Protein AF-A0A9X3EX78-F1 (afdb_monomer_lite)

Foldseek 3Di:
DPPPDADPAQQWDQDPVVRDTDGNDDPQVQLFDVVHDQKDWFKAKQAWFKKWWQQEAAFQAKIKMKGFRWAAPQKDAPDKDKDKAWDDDAQEMEIEIIIIRGTIMGGPDHSCRRHDDDPVRTDTDIDIDIYDSDADPPGGTHAHKYKYFHAHAHRVLSVVVVPDPDNVSNVVRSRNHDGDPLRMRIHGHHNPTPHHDPHCPPNVSTPMGTHDD

pLDDT: mean 87.31, std 11.41, range [49.66, 98.06]

Radius of gyration: 18.18 Å; chains: 1; bounding box: 44×32×50 Å

Secondary structure (DSSP, 8-state):
--TTPPPSSTTEEEETTTTEEEE----SSSSS-SSPPSEEEEEEE--SEEEEE--EE-TT--EEEEEEEEE-TTEEES--EEEEEEEEETTEEEEEEEEEEEEEEEES--GGGGS---GGGPEEEEEEEEE---EETTTEEPPEEEEEE-----HHHHHHHHH---HHHHHHHHTTSPPPGGGEEEEEE-TTSPPPPS-S-SGGGSEEEEE--

Sequence (213 aa):
MQRGRPCPRRGEACDDTTNTCELQMLDVDGTGPNPAPAGFTDTLPFFRGTVCAATNVQPGDKIPVKIEMCVDPCVTSKGHKFKSQYKCNGTVCEAALVVYLPDAVGADCPAAAFGEFPKANCEYVTIEASAGPLSTQNTGAITGTGTLELPFLTNEDAKEINATNNYDAVWQIIYKYPQDAGRVFQLSMNANNPPAPPDCKDAAKCTCKEIGF

Structure (mmCIF, N/CA/C/O backbone):
data_AF-A0A9X3EX78-F1
#
_entry.id   AF-A0A9X3EX78-F1
#
loop_
_atom_site.group_PDB
_atom_site.id
_atom_site.type_symbol
_atom_site.label_atom_id
_atom_site.label_alt_id
_atom_site.label_comp_id
_atom_site.label_asym_id
_atom_site.label_entity_id
_atom_site.label_seq_id
_atom_site.pdbx_PDB_ins_code
_atom_site.Cartn_x
_atom_site.Cartn_y
_atom_site.Cartn_z
_atom_site.occupancy
_atom_site.B_iso_or_equiv
_atom_site.auth_seq_id
_atom_site.auth_comp_id
_atom_site.auth_asym_id
_atom_site.auth_atom_id
_atom_site.pdbx_PDB_model_num
ATOM 1 N N . MET A 1 1 ? -21.111 -18.811 -19.623 1.00 54.59 1 MET A N 1
ATOM 2 C CA . MET A 1 1 ? -21.971 -17.684 -19.183 1.00 54.59 1 MET A CA 1
ATOM 3 C C . MET A 1 1 ? -22.475 -16.925 -20.416 1.00 54.59 1 MET A C 1
ATOM 5 O O . MET A 1 1 ? -21.971 -17.190 -21.498 1.00 54.59 1 MET A O 1
ATOM 9 N N . GLN A 1 2 ? -23.498 -16.062 -20.323 1.00 49.66 2 GLN A N 1
ATOM 10 C CA . GLN A 1 2 ? -23.883 -15.203 -21.462 1.00 49.66 2 GLN A CA 1
ATOM 11 C C . GLN A 1 2 ? -22.832 -14.098 -21.641 1.00 49.66 2 GLN A C 1
ATOM 13 O O . GLN A 1 2 ? -22.456 -13.474 -20.647 1.00 49.66 2 GLN A O 1
ATOM 18 N N . ARG A 1 3 ? -22.390 -13.849 -22.884 1.00 49.84 3 ARG A N 1
ATOM 19 C CA . ARG A 1 3 ? -21.516 -12.715 -23.236 1.00 49.84 3 ARG A CA 1
ATOM 20 C C . ARG A 1 3 ? -22.034 -11.426 -22.592 1.00 49.84 3 ARG A C 1
ATOM 22 O O . ARG A 1 3 ? -23.213 -11.105 -22.728 1.00 49.84 3 ARG A O 1
ATOM 29 N N . GLY A 1 4 ? -21.154 -10.701 -21.906 1.00 58.00 4 GLY A N 1
ATOM 30 C CA . GLY A 1 4 ? -21.452 -9.385 -21.332 1.00 58.00 4 GLY A CA 1
ATOM 31 C C . GLY A 1 4 ? -21.999 -9.374 -19.901 1.00 58.00 4 GLY A C 1
ATOM 32 O O . GLY A 1 4 ? -22.287 -8.292 -19.393 1.00 58.00 4 GLY A O 1
ATOM 33 N N . ARG A 1 5 ? -22.130 -10.521 -19.215 1.00 68.69 5 ARG A N 1
ATOM 34 C CA . ARG A 1 5 ? -22.332 -10.505 -17.754 1.00 68.69 5 ARG A CA 1
ATOM 35 C C . ARG A 1 5 ? -20.985 -10.326 -17.040 1.00 68.69 5 ARG A C 1
ATOM 37 O O . ARG A 1 5 ? -20.079 -11.106 -17.322 1.00 68.69 5 ARG A O 1
ATOM 44 N N . PRO A 1 6 ? -20.851 -9.349 -16.123 1.00 75.06 6 PRO A N 1
ATOM 45 C CA . PRO A 1 6 ? -19.629 -9.179 -15.346 1.00 75.06 6 PRO A CA 1
ATOM 46 C C . PRO A 1 6 ? -19.388 -10.396 -14.450 1.00 75.06 6 PRO A C 1
ATOM 48 O O . PRO A 1 6 ? -20.340 -11.009 -13.951 1.00 75.06 6 PRO A O 1
ATOM 51 N N . CYS A 1 7 ? -18.116 -10.742 -14.256 1.00 83.38 7 CYS A N 1
ATOM 52 C CA . CYS A 1 7 ? -17.741 -11.841 -13.381 1.00 83.38 7 CYS A CA 1
ATOM 53 C C . CYS A 1 7 ? -18.088 -11.528 -11.919 1.00 83.38 7 CYS A C 1
ATOM 55 O O . CYS A 1 7 ? -17.977 -10.379 -11.488 1.00 83.38 7 CYS A O 1
ATOM 57 N N . PRO A 1 8 ? -18.578 -12.523 -11.159 1.00 82.25 8 PRO A N 1
ATOM 58 C CA . PRO A 1 8 ? -19.178 -12.273 -9.856 1.00 82.25 8 PRO A CA 1
ATOM 59 C C . PRO A 1 8 ? -18.153 -12.077 -8.737 1.00 82.25 8 PRO A C 1
ATOM 61 O O . PRO A 1 8 ? -18.524 -11.557 -7.684 1.00 82.25 8 PRO A O 1
ATOM 64 N N . ARG A 1 9 ? -16.900 -12.520 -8.911 1.00 84.12 9 ARG A N 1
ATOM 65 C CA . ARG A 1 9 ? -15.867 -12.404 -7.876 1.00 84.12 9 ARG A CA 1
ATOM 66 C C . ARG A 1 9 ? -14.832 -11.350 -8.240 1.00 84.12 9 ARG A C 1
ATOM 68 O O . ARG A 1 9 ? -14.503 -11.146 -9.405 1.00 84.12 9 ARG A O 1
ATOM 75 N N . ARG A 1 10 ? -14.293 -10.709 -7.201 1.00 86.12 10 ARG A N 1
ATOM 76 C CA . ARG A 1 10 ? -13.101 -9.862 -7.306 1.00 86.12 10 ARG A CA 1
ATOM 77 C C . ARG A 1 10 ? -11.979 -10.646 -7.987 1.00 86.12 10 ARG A C 1
ATOM 79 O O . ARG A 1 10 ? -11.757 -11.806 -7.645 1.00 86.12 10 ARG A O 1
ATOM 86 N N . GLY A 1 11 ? -11.254 -9.986 -8.884 1.00 84.81 11 GLY A N 1
ATOM 87 C CA . GLY A 1 11 ? -10.121 -10.594 -9.561 1.00 84.81 11 GLY A CA 1
ATOM 88 C C . GLY A 1 11 ? -10.483 -11.532 -10.704 1.00 84.81 11 GLY A C 1
ATOM 89 O O . GLY A 1 11 ? -9.579 -12.151 -11.240 1.00 84.81 11 GLY A O 1
ATOM 90 N N . GLU A 1 12 ? -11.759 -11.684 -11.070 1.00 87.69 12 GLU A N 1
ATOM 91 C CA . GLU A 1 12 ? -12.162 -12.489 -12.225 1.00 87.69 12 GLU A CA 1
ATOM 92 C C . GLU A 1 12 ? -12.448 -11.607 -13.448 1.00 87.69 12 GLU A C 1
ATOM 94 O O . GLU A 1 12 ? -13.118 -10.577 -13.342 1.00 87.69 12 GLU A O 1
ATOM 99 N N . ALA A 1 13 ? -12.027 -12.063 -14.627 1.00 84.75 13 ALA A N 1
ATOM 100 C CA . ALA A 1 13 ? -12.508 -11.552 -15.908 1.00 84.75 13 ALA A CA 1
ATOM 101 C C . ALA A 1 13 ? -13.033 -12.698 -16.778 1.00 84.75 13 ALA A C 1
ATOM 103 O O . ALA A 1 13 ? -12.742 -13.870 -16.536 1.00 84.75 13 ALA A O 1
ATOM 104 N N . CYS A 1 14 ? -13.867 -12.360 -17.762 1.00 83.88 14 CYS A N 1
ATOM 105 C CA . CYS A 1 14 ? -14.421 -13.344 -18.682 1.00 83.88 14 CYS A CA 1
ATOM 106 C C . CYS A 1 14 ? -13.352 -13.727 -19.709 1.00 83.88 14 CYS A C 1
ATOM 108 O O . CYS A 1 14 ? -12.883 -12.863 -20.444 1.00 83.88 14 CYS A O 1
ATOM 110 N N . ASP A 1 15 ? -13.012 -15.009 -19.790 1.00 82.94 15 ASP A N 1
ATOM 111 C CA . ASP A 1 15 ? -12.301 -15.554 -20.941 1.00 82.94 15 ASP A CA 1
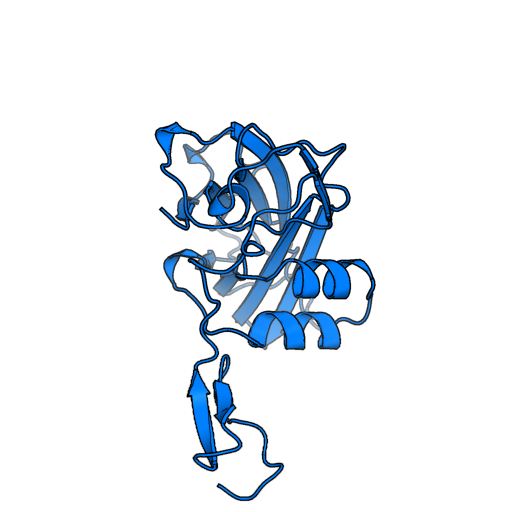ATOM 112 C C . ASP A 1 15 ? -13.298 -15.646 -22.110 1.00 82.94 15 ASP A C 1
ATOM 114 O O . ASP A 1 15 ? -14.322 -16.334 -22.040 1.00 82.94 15 ASP A O 1
ATOM 118 N N . ASP A 1 16 ? -13.031 -14.905 -23.185 1.00 80.44 16 ASP A N 1
ATOM 119 C CA . ASP A 1 16 ? -13.910 -14.817 -24.358 1.00 80.44 16 ASP A CA 1
ATOM 120 C C . ASP A 1 16 ? -13.938 -16.101 -25.210 1.00 80.44 16 ASP A C 1
ATOM 122 O O . ASP A 1 16 ? -14.873 -16.320 -25.993 1.00 80.44 16 ASP A O 1
ATOM 126 N N . THR A 1 17 ? -12.936 -16.964 -25.052 1.00 82.75 17 THR A N 1
ATOM 127 C CA . THR A 1 17 ? -12.801 -18.256 -25.730 1.00 82.75 17 THR A CA 1
ATOM 128 C C . THR A 1 17 ? -13.641 -19.314 -25.023 1.00 82.75 17 THR A C 1
ATOM 130 O O . THR A 1 17 ? -14.454 -19.996 -25.653 1.00 82.75 17 THR A O 1
ATOM 133 N N . THR A 1 18 ? -13.490 -19.436 -23.705 1.00 83.38 18 THR A N 1
ATOM 134 C CA . THR A 1 18 ? -14.164 -20.452 -22.880 1.00 83.38 18 THR A CA 1
ATOM 135 C C . THR A 1 18 ? -15.520 -19.970 -22.347 1.00 83.38 18 THR A C 1
ATOM 137 O O . THR A 1 18 ? -16.367 -20.781 -21.965 1.00 83.38 18 THR A O 1
ATOM 140 N N . ASN A 1 19 ? -15.795 -18.661 -22.408 1.00 82.62 19 ASN A N 1
ATOM 141 C CA . ASN A 1 19 ? -16.974 -17.992 -21.842 1.00 82.62 19 ASN A CA 1
ATOM 142 C C . ASN A 1 19 ? -17.160 -18.294 -20.340 1.00 82.62 19 ASN A C 1
ATOM 144 O O . ASN A 1 19 ? -18.302 -18.414 -19.851 1.00 82.62 19 ASN A O 1
ATOM 148 N N . THR A 1 20 ? -16.042 -18.437 -19.622 1.00 85.62 20 THR A N 1
ATOM 149 C CA . THR A 1 20 ? -15.966 -18.657 -18.173 1.00 85.62 20 THR A CA 1
ATOM 150 C C . THR A 1 20 ? -15.239 -17.515 -17.475 1.00 85.62 20 THR A C 1
ATOM 152 O O . THR A 1 20 ? -14.447 -16.804 -18.080 1.00 85.62 20 THR A O 1
ATOM 155 N N . CYS A 1 21 ? -15.551 -17.312 -16.195 1.00 86.38 21 CYS A N 1
ATOM 156 C CA . CYS A 1 21 ? -14.838 -16.352 -15.362 1.00 86.38 21 CYS A CA 1
ATOM 157 C C . CYS A 1 21 ? -13.567 -16.995 -14.825 1.00 86.38 21 CYS A C 1
ATOM 159 O O . CYS A 1 21 ? -13.638 -18.049 -14.191 1.00 86.38 21 CYS A O 1
ATOM 161 N N . GLU A 1 22 ? -12.433 -16.358 -15.084 1.00 87.44 22 GLU A N 1
ATOM 162 C CA . GLU A 1 22 ? -11.109 -16.837 -14.706 1.00 87.44 22 GLU A CA 1
ATOM 163 C C . GLU A 1 22 ? -10.374 -15.760 -13.916 1.00 87.44 22 GLU A C 1
ATOM 165 O O . GLU A 1 22 ? -10.534 -14.563 -14.177 1.00 87.44 22 GLU A O 1
ATOM 170 N N . LEU A 1 23 ? -9.582 -16.187 -12.927 1.00 85.44 23 LEU A N 1
ATOM 171 C CA . LEU A 1 23 ? -8.797 -15.266 -12.115 1.00 85.44 23 LEU A CA 1
ATOM 172 C C . LEU A 1 23 ? -7.756 -14.575 -12.996 1.00 85.44 23 LEU A C 1
ATOM 174 O O . LEU A 1 23 ? -6.890 -15.220 -13.581 1.00 85.44 23 LEU A O 1
ATOM 178 N N . GLN A 1 24 ? -7.833 -13.253 -13.047 1.00 82.12 24 GLN A N 1
ATOM 179 C CA . GLN A 1 24 ? -6.813 -12.386 -13.606 1.00 82.12 24 GLN A CA 1
ATOM 180 C C . GLN A 1 24 ? -5.662 -12.327 -12.611 1.00 82.12 24 GLN A C 1
ATOM 182 O O . GLN A 1 24 ? -5.629 -11.495 -11.705 1.00 82.12 24 GLN A O 1
ATOM 187 N N . MET A 1 25 ? -4.740 -13.271 -12.740 1.00 77.56 25 MET A N 1
ATOM 188 C CA . MET A 1 25 ? -3.473 -13.205 -12.030 1.00 77.56 25 MET A CA 1
ATOM 189 C C . MET A 1 25 ? -2.594 -12.174 -12.734 1.00 77.56 25 MET A C 1
ATOM 191 O O . MET A 1 25 ? -2.532 -12.144 -13.962 1.00 77.56 25 MET A O 1
ATOM 195 N N . LEU A 1 26 ? -1.927 -11.320 -11.964 1.00 72.38 26 LEU A N 1
ATOM 196 C CA . LEU A 1 26 ? -0.889 -10.464 -12.522 1.00 72.38 26 LEU A CA 1
ATOM 197 C C . LEU A 1 26 ? 0.298 -11.364 -12.881 1.00 72.38 26 LEU A C 1
ATOM 199 O O . LEU A 1 26 ? 0.718 -12.176 -12.055 1.00 72.38 26 LEU A O 1
ATOM 203 N N . ASP A 1 27 ? 0.818 -11.234 -14.096 1.00 68.19 27 ASP A N 1
ATOM 204 C CA . ASP A 1 27 ? 2.037 -11.934 -14.492 1.00 68.19 27 ASP A CA 1
ATOM 205 C C . ASP A 1 27 ? 3.237 -11.277 -13.802 1.00 68.19 27 ASP A C 1
ATOM 207 O O . ASP A 1 27 ? 3.769 -10.282 -14.283 1.00 68.19 27 ASP A O 1
ATOM 211 N N . VAL A 1 28 ? 3.611 -11.804 -12.635 1.00 61.59 28 VAL A N 1
ATOM 212 C CA . VAL A 1 28 ? 4.706 -11.298 -11.788 1.00 61.59 28 VAL A CA 1
ATOM 213 C C . VAL A 1 28 ? 6.091 -11.509 -12.393 1.00 61.59 28 VAL A C 1
ATOM 215 O O . VAL A 1 28 ? 7.019 -10.762 -12.079 1.00 61.59 28 VAL A O 1
ATOM 218 N N . ASP A 1 29 ? 6.200 -12.491 -13.287 1.00 54.28 29 ASP A N 1
ATOM 219 C CA . ASP A 1 29 ? 7.426 -12.860 -13.989 1.00 54.28 29 ASP A CA 1
ATOM 220 C C . ASP A 1 29 ? 7.558 -12.116 -15.333 1.00 54.28 29 ASP A C 1
ATOM 222 O O . ASP A 1 29 ? 8.658 -11.990 -15.876 1.00 54.28 29 ASP A O 1
ATOM 226 N N . GLY A 1 30 ? 6.444 -11.598 -15.865 1.00 49.81 30 GLY A N 1
ATOM 227 C CA . GLY A 1 30 ? 6.341 -10.896 -17.147 1.00 49.81 30 GLY A CA 1
ATOM 228 C C . GLY A 1 30 ? 5.998 -9.405 -17.062 1.00 49.81 30 GLY A C 1
ATOM 229 O O . GLY A 1 30 ? 5.701 -8.796 -18.089 1.00 49.81 30 GLY A O 1
ATOM 230 N N . THR A 1 31 ? 6.054 -8.776 -15.883 1.00 50.16 31 THR A N 1
ATOM 231 C CA . THR A 1 31 ? 5.771 -7.331 -15.715 1.00 50.16 31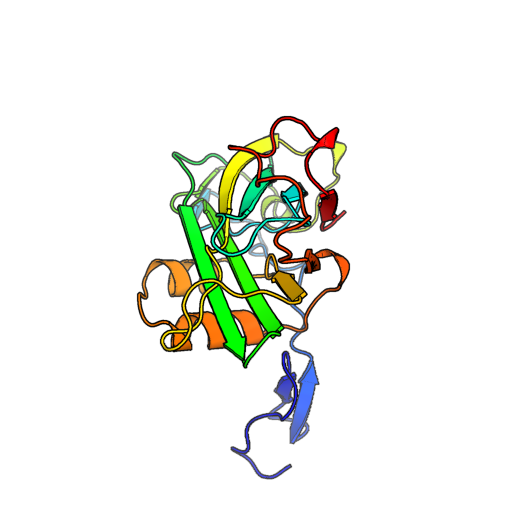 THR A CA 1
ATOM 232 C C . THR A 1 31 ? 6.765 -6.405 -16.432 1.00 50.16 31 THR A C 1
ATOM 234 O O . THR A 1 31 ? 6.519 -5.203 -16.541 1.00 50.16 31 THR A O 1
ATOM 237 N N . GLY A 1 32 ? 7.893 -6.934 -16.916 1.00 51.25 32 GLY A N 1
ATOM 238 C CA . GLY A 1 32 ? 8.881 -6.206 -17.708 1.00 51.25 32 GLY A CA 1
ATOM 239 C C . GLY A 1 32 ? 8.741 -6.477 -19.212 1.00 51.25 32 GLY A C 1
ATOM 240 O O . GLY A 1 32 ? 8.497 -7.617 -19.609 1.00 51.25 32 GLY A O 1
ATOM 241 N N . PRO A 1 33 ? 8.960 -5.480 -20.091 1.00 51.69 33 PRO A N 1
ATOM 242 C CA . PRO A 1 33 ? 9.065 -5.735 -21.525 1.00 51.69 33 PRO A CA 1
ATOM 243 C C . PRO A 1 33 ? 10.179 -6.756 -21.810 1.00 51.69 33 PRO A C 1
ATOM 245 O O . PRO A 1 33 ? 11.260 -6.673 -21.224 1.00 51.69 33 PRO A O 1
ATOM 248 N N . ASN A 1 34 ? 9.938 -7.699 -22.726 1.00 53.62 34 ASN A N 1
ATOM 249 C CA . ASN A 1 34 ? 10.957 -8.617 -23.239 1.00 53.62 34 ASN A CA 1
ATOM 250 C C . ASN A 1 34 ? 11.178 -8.368 -24.747 1.00 53.62 34 ASN A C 1
ATOM 252 O O . ASN A 1 34 ? 10.262 -8.624 -25.535 1.00 53.62 34 ASN A O 1
ATOM 256 N N . PRO A 1 35 ? 12.364 -7.891 -25.177 1.00 59.25 35 PRO A N 1
ATOM 257 C CA . PRO A 1 35 ? 13.539 -7.579 -24.357 1.00 59.25 35 PRO A CA 1
ATOM 258 C C . PRO A 1 35 ? 13.338 -6.335 -23.482 1.00 59.25 35 PRO A C 1
ATOM 260 O O . PRO A 1 35 ? 12.509 -5.478 -23.795 1.00 59.25 35 PRO A O 1
ATOM 263 N N . ALA A 1 36 ? 14.133 -6.232 -22.410 1.00 61.34 36 ALA A N 1
ATOM 264 C CA . ALA A 1 36 ? 14.139 -5.060 -21.540 1.00 61.34 36 ALA A CA 1
ATOM 265 C C . ALA A 1 36 ? 14.390 -3.788 -22.368 1.00 61.34 36 ALA A C 1
ATOM 267 O O . ALA A 1 36 ? 15.259 -3.797 -23.250 1.00 61.34 36 ALA A O 1
ATOM 268 N N . PRO A 1 37 ? 13.650 -2.695 -22.127 1.00 64.19 37 PRO A N 1
ATOM 269 C CA . PRO A 1 37 ? 13.854 -1.469 -22.876 1.00 64.19 37 PRO A CA 1
ATOM 270 C C . PRO A 1 37 ? 15.210 -0.856 -22.498 1.00 64.19 37 PRO A C 1
ATOM 272 O O . PRO A 1 37 ? 15.597 -0.869 -21.332 1.00 64.19 37 PRO A O 1
ATOM 275 N N . ALA A 1 38 ? 15.913 -0.264 -23.472 1.00 68.12 38 ALA A N 1
ATOM 276 C CA . ALA A 1 38 ? 17.195 0.423 -23.238 1.00 68.12 38 ALA A CA 1
ATOM 277 C C . ALA A 1 38 ? 17.089 1.539 -22.175 1.00 68.12 38 ALA A C 1
ATOM 279 O O . ALA A 1 38 ? 18.055 1.879 -21.499 1.00 68.12 38 ALA A O 1
ATOM 280 N N . GLY A 1 39 ? 15.888 2.087 -21.998 1.00 74.31 39 GLY A N 1
ATOM 281 C CA . GLY A 1 39 ? 15.523 2.886 -20.843 1.00 74.31 39 GLY A CA 1
ATOM 282 C C . GLY A 1 39 ? 14.016 3.089 -20.774 1.00 74.31 39 GLY A C 1
ATOM 283 O O . GLY A 1 39 ? 13.294 2.795 -21.730 1.00 74.31 39 GLY A O 1
ATOM 284 N N . PHE A 1 40 ? 13.536 3.597 -19.645 1.00 78.88 40 PHE A N 1
ATOM 285 C CA . PHE A 1 40 ? 12.120 3.870 -19.428 1.00 78.88 40 PHE A CA 1
ATOM 286 C C . PHE A 1 40 ? 11.903 5.118 -18.575 1.00 78.88 40 PHE A C 1
ATOM 288 O O . PHE A 1 40 ? 12.763 5.494 -17.781 1.00 78.88 40 PHE A O 1
ATOM 295 N N . THR A 1 41 ? 10.714 5.703 -18.717 1.00 84.00 41 THR A N 1
ATOM 296 C CA . THR A 1 41 ? 10.137 6.670 -17.778 1.00 84.00 41 THR A CA 1
ATOM 297 C C . THR A 1 41 ? 8.695 6.253 -17.534 1.00 84.00 41 THR A C 1
ATOM 299 O O . THR A 1 41 ? 7.900 6.233 -18.475 1.00 84.00 41 THR A O 1
ATOM 302 N N . ASP A 1 42 ? 8.360 5.893 -16.300 1.00 85.12 42 ASP A N 1
ATOM 303 C CA . ASP A 1 42 ? 7.081 5.262 -15.980 1.00 85.12 42 ASP A CA 1
ATOM 304 C C . ASP A 1 42 ? 6.631 5.542 -14.530 1.00 85.12 42 ASP A C 1
ATOM 306 O O . ASP A 1 42 ? 7.386 6.068 -13.713 1.00 85.12 42 ASP A O 1
ATOM 310 N N . THR A 1 43 ? 5.385 5.200 -14.203 1.00 88.38 43 THR A N 1
ATOM 311 C CA . THR A 1 43 ? 4.871 5.140 -12.839 1.00 88.38 43 THR A CA 1
ATOM 312 C C . THR A 1 43 ? 5.037 3.722 -12.297 1.00 88.38 43 THR A C 1
ATOM 314 O O . THR A 1 43 ? 4.351 2.805 -12.738 1.00 88.38 43 THR A O 1
ATOM 317 N N . LEU A 1 44 ? 5.909 3.555 -11.302 1.00 88.62 44 LEU A N 1
ATOM 318 C CA . LEU A 1 44 ? 6.189 2.259 -10.682 1.00 88.62 44 LEU A CA 1
ATOM 319 C C . LEU A 1 44 ? 5.382 2.095 -9.380 1.00 88.62 44 LEU A C 1
ATOM 321 O O . LEU A 1 44 ? 5.665 2.814 -8.415 1.00 88.62 44 LEU A O 1
ATOM 325 N N . PRO A 1 45 ? 4.384 1.195 -9.304 1.00 92.19 45 PRO A N 1
ATOM 326 C CA . PRO A 1 45 ? 3.664 0.916 -8.064 1.00 92.19 45 PRO A CA 1
ATOM 327 C C . PRO A 1 45 ? 4.507 0.118 -7.068 1.00 92.19 45 PRO A C 1
ATOM 329 O O . PRO A 1 45 ? 5.471 -0.555 -7.429 1.00 92.19 45 PRO A O 1
ATOM 332 N N . PHE A 1 46 ? 4.106 0.147 -5.797 1.00 92.94 46 PHE A N 1
ATOM 333 C CA . PHE A 1 46 ? 4.644 -0.758 -4.789 1.00 92.94 46 PHE A CA 1
ATOM 334 C C . PHE A 1 46 ? 4.384 -2.216 -5.190 1.00 92.94 46 PHE A C 1
ATOM 336 O O . PHE A 1 46 ? 3.261 -2.715 -5.113 1.00 92.94 46 PHE A O 1
ATOM 343 N N . PHE A 1 47 ? 5.450 -2.905 -5.581 1.00 89.00 47 PHE A N 1
ATOM 344 C CA . PHE A 1 47 ? 5.404 -4.324 -5.900 1.00 89.00 47 PHE A CA 1
ATOM 345 C C . PHE A 1 47 ? 5.750 -5.167 -4.670 1.00 89.00 47 PHE A C 1
ATOM 347 O O . PHE A 1 47 ? 5.002 -6.077 -4.319 1.00 89.00 47 PHE A O 1
ATOM 354 N N . ARG A 1 48 ? 6.840 -4.832 -3.969 1.00 90.50 48 ARG A N 1
ATOM 355 C CA . ARG A 1 48 ? 7.392 -5.626 -2.864 1.00 90.50 48 ARG A CA 1
ATOM 356 C C . ARG A 1 48 ? 8.259 -4.813 -1.914 1.00 90.50 48 ARG A C 1
ATOM 358 O O . ARG A 1 48 ? 8.708 -3.712 -2.242 1.00 90.50 48 ARG A O 1
ATOM 365 N N . GLY A 1 49 ? 8.534 -5.390 -0.752 1.00 93.75 49 GLY A N 1
ATOM 366 C CA . GLY A 1 49 ? 9.354 -4.781 0.286 1.00 93.75 49 GLY A CA 1
ATOM 367 C C . GLY A 1 49 ? 8.781 -5.002 1.679 1.00 93.75 49 GLY A C 1
ATOM 368 O O . GLY A 1 49 ? 7.993 -5.922 1.899 1.00 93.75 49 GLY A O 1
ATOM 369 N N . THR A 1 50 ? 9.162 -4.140 2.615 1.00 96.19 50 THR A N 1
ATOM 370 C CA . THR A 1 50 ? 8.669 -4.194 3.997 1.00 96.19 50 THR A CA 1
ATOM 371 C C . THR A 1 50 ? 7.620 -3.119 4.214 1.00 96.19 50 THR A C 1
ATOM 373 O O . THR A 1 50 ? 7.814 -1.963 3.845 1.00 96.19 50 THR A O 1
ATOM 376 N N . VAL A 1 51 ? 6.505 -3.479 4.841 1.00 97.56 51 VAL A N 1
ATOM 377 C CA . VAL A 1 51 ? 5.416 -2.549 5.144 1.00 97.56 51 VAL A CA 1
ATOM 378 C C . VAL A 1 51 ? 5.068 -2.635 6.613 1.00 97.56 51 VAL A C 1
ATOM 380 O O . VAL A 1 51 ? 4.741 -3.709 7.109 1.00 97.56 51 VAL A O 1
ATOM 383 N N . CYS A 1 52 ? 5.101 -1.496 7.293 1.00 98.06 52 CYS A N 1
ATOM 384 C CA . CYS A 1 52 ? 4.716 -1.341 8.687 1.00 98.06 52 CYS A CA 1
ATOM 385 C C . CYS A 1 52 ? 3.510 -0.411 8.789 1.00 98.06 52 CYS A C 1
ATOM 387 O O . CYS A 1 52 ? 3.583 0.728 8.336 1.00 98.06 52 CYS A O 1
ATOM 389 N N . ALA A 1 53 ? 2.427 -0.863 9.417 1.00 97.75 53 ALA A N 1
ATOM 390 C CA . ALA A 1 53 ? 1.216 -0.069 9.622 1.00 97.75 53 ALA A CA 1
ATOM 391 C C . ALA A 1 53 ? 0.760 -0.110 11.084 1.00 97.75 53 ALA A C 1
ATOM 393 O O . ALA A 1 53 ? 0.875 -1.142 11.752 1.00 97.75 53 ALA A O 1
ATOM 394 N N . ALA A 1 54 ? 0.203 0.993 11.585 1.00 97.12 54 ALA A N 1
ATOM 395 C CA . ALA A 1 54 ? -0.466 0.995 12.883 1.00 97.12 54 ALA A CA 1
ATOM 396 C C . ALA A 1 54 ? -1.825 0.284 12.767 1.00 97.12 54 ALA A C 1
ATOM 398 O O . ALA A 1 54 ? -2.783 0.816 12.215 1.00 97.12 54 ALA A O 1
ATOM 399 N N . THR A 1 55 ? -1.909 -0.948 13.262 1.00 96.56 55 THR A N 1
ATOM 400 C CA . THR A 1 55 ? -3.093 -1.812 13.109 1.00 96.56 55 THR A CA 1
ATOM 401 C C . THR A 1 55 ? -4.086 -1.702 14.258 1.00 96.56 55 THR A C 1
ATOM 403 O O . THR A 1 55 ? -5.253 -2.037 14.088 1.00 96.56 55 THR A O 1
ATOM 406 N N . ASN A 1 56 ? -3.655 -1.203 15.417 1.00 96.44 56 ASN A N 1
ATOM 407 C CA . ASN A 1 56 ? -4.513 -0.922 16.564 1.00 96.44 56 ASN A CA 1
ATOM 408 C C . ASN A 1 56 ? -4.500 0.585 16.811 1.00 96.44 56 ASN A C 1
ATOM 410 O O . ASN 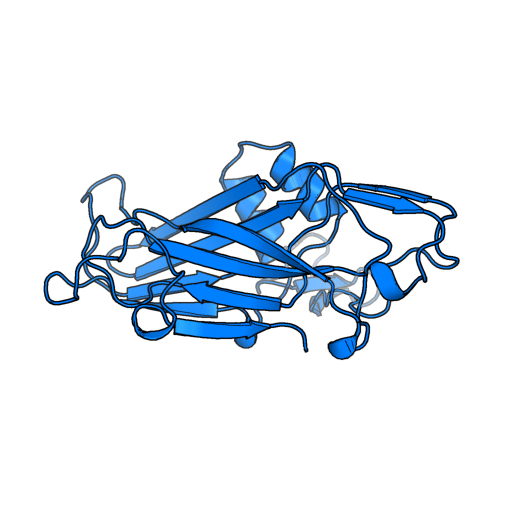A 1 56 ? -3.497 1.117 17.280 1.00 96.44 56 ASN A O 1
ATOM 414 N N . VAL A 1 57 ? -5.594 1.258 16.463 1.00 95.00 57 VAL A N 1
ATOM 415 C CA . VAL A 1 57 ? -5.705 2.724 16.505 1.00 95.00 57 VAL A CA 1
ATOM 416 C C . VAL A 1 57 ? -6.981 3.159 17.215 1.00 95.00 57 VAL A C 1
ATOM 418 O O . VAL A 1 57 ? -7.918 2.361 17.363 1.00 95.00 57 VAL A O 1
ATOM 421 N N . GLN A 1 58 ? -7.039 4.415 17.656 1.00 95.94 58 GLN A N 1
ATOM 422 C CA . GLN A 1 58 ? -8.279 4.988 18.169 1.00 95.94 58 GLN A CA 1
ATOM 423 C C . GLN A 1 58 ? -9.192 5.433 17.012 1.00 95.94 58 GLN A C 1
ATOM 425 O O . GLN A 1 58 ? -8.718 5.744 15.915 1.00 95.94 58 GLN A O 1
ATOM 430 N N . PRO A 1 59 ? -10.521 5.462 17.215 1.00 95.00 59 PRO A N 1
ATOM 431 C CA . PRO A 1 59 ? -11.454 6.009 16.239 1.00 95.00 59 PRO A CA 1
ATOM 432 C C . PRO A 1 59 ? -11.075 7.436 15.828 1.00 95.00 59 PRO A C 1
ATOM 434 O O . PRO A 1 59 ? -10.963 8.320 16.671 1.00 95.00 59 PRO A O 1
ATOM 437 N N . GLY A 1 60 ? -10.944 7.673 14.521 1.00 92.19 60 GLY A N 1
ATOM 438 C CA . GLY A 1 60 ? -10.620 8.994 13.972 1.00 92.19 60 GLY A CA 1
ATOM 439 C C . GLY A 1 60 ? -9.125 9.282 13.834 1.00 92.19 60 GLY A C 1
ATOM 440 O O . GLY A 1 60 ? -8.771 10.293 13.226 1.00 92.19 60 GLY A O 1
ATOM 441 N N . ASP A 1 61 ? -8.256 8.387 14.305 1.00 94.50 61 ASP A N 1
ATOM 442 C CA . ASP A 1 61 ? -6.825 8.484 14.045 1.00 94.50 61 ASP A CA 1
ATOM 443 C C . ASP A 1 61 ? -6.512 8.231 12.565 1.00 94.50 61 ASP A C 1
ATOM 445 O O . ASP A 1 61 ? -7.144 7.416 11.881 1.00 94.50 61 ASP A O 1
ATOM 449 N N . LYS A 1 62 ? -5.474 8.912 12.070 1.00 94.25 62 LYS A N 1
ATOM 450 C CA . LYS A 1 62 ? -4.797 8.490 10.842 1.00 94.25 62 LYS A CA 1
ATOM 451 C C . LYS A 1 62 ? -4.019 7.214 11.127 1.00 94.25 62 LYS A C 1
ATOM 453 O O . LYS A 1 62 ? -3.408 7.076 12.179 1.00 94.25 62 LYS A O 1
ATOM 458 N N . ILE A 1 63 ? -3.993 6.317 10.154 1.00 96.50 63 ILE A N 1
ATOM 459 C CA . ILE A 1 63 ? -3.214 5.085 10.212 1.00 96.50 63 ILE A CA 1
ATOM 460 C C . ILE A 1 63 ? -1.883 5.364 9.508 1.00 96.50 63 ILE A C 1
ATOM 462 O O . ILE A 1 63 ? -1.862 5.364 8.274 1.00 96.50 63 ILE A O 1
ATOM 466 N N . PRO A 1 64 ? -0.781 5.655 10.222 1.00 97.38 64 PRO A N 1
ATOM 467 C CA . PRO A 1 64 ? 0.525 5.784 9.590 1.00 97.38 64 PRO A CA 1
ATOM 468 C C . PRO A 1 64 ? 0.941 4.456 8.957 1.00 97.38 64 PRO A C 1
ATOM 470 O O . PRO A 1 64 ? 0.710 3.377 9.513 1.00 97.38 64 PRO A O 1
ATOM 473 N N . VAL A 1 65 ? 1.584 4.553 7.798 1.00 97.94 65 VAL A N 1
ATOM 474 C CA . VAL A 1 65 ? 2.177 3.420 7.095 1.00 97.94 65 VAL A CA 1
ATOM 475 C C . VAL A 1 65 ? 3.582 3.811 6.655 1.00 97.94 65 VAL A C 1
ATOM 477 O O . VAL A 1 65 ? 3.763 4.799 5.948 1.00 97.94 65 VAL A O 1
ATOM 480 N N . LYS A 1 66 ? 4.584 3.038 7.069 1.00 97.75 66 LYS A N 1
ATOM 481 C CA . LYS A 1 66 ? 5.949 3.117 6.543 1.00 97.75 66 LYS A CA 1
ATOM 482 C C . LYS A 1 66 ? 6.137 1.981 5.549 1.00 97.75 66 LYS A C 1
ATOM 484 O O . LYS A 1 66 ? 5.835 0.831 5.863 1.00 97.75 66 LYS A O 1
ATOM 489 N N . ILE A 1 67 ? 6.656 2.303 4.375 1.00 97.50 67 ILE A N 1
ATOM 490 C CA . ILE A 1 67 ? 6.954 1.340 3.321 1.00 97.50 67 ILE A CA 1
ATOM 491 C C . ILE A 1 67 ? 8.434 1.464 2.987 1.00 97.50 67 ILE A C 1
ATOM 493 O O . ILE A 1 67 ? 8.934 2.558 2.748 1.00 97.50 67 ILE A O 1
ATOM 497 N N . GLU A 1 68 ? 9.131 0.342 2.969 1.00 96.62 68 GLU A N 1
ATOM 498 C CA . GLU A 1 68 ? 10.471 0.205 2.411 1.00 96.62 68 GLU A CA 1
ATOM 499 C C . GLU A 1 68 ? 10.306 -0.560 1.105 1.00 96.62 68 GLU A C 1
ATOM 501 O O . GLU A 1 68 ? 10.327 -1.790 1.078 1.00 96.62 68 GLU A O 1
ATOM 506 N N . MET A 1 69 ? 10.038 0.184 0.033 1.00 94.69 69 MET A N 1
ATOM 507 C CA . MET A 1 69 ? 9.795 -0.372 -1.292 1.00 94.69 69 MET A CA 1
ATOM 508 C C . MET A 1 69 ? 11.119 -0.851 -1.878 1.00 94.69 69 MET A C 1
ATOM 510 O O . MET A 1 69 ? 12.043 -0.055 -2.019 1.00 94.69 69 MET A O 1
ATOM 514 N N . CYS A 1 70 ? 11.207 -2.135 -2.214 1.00 93.25 70 CYS A N 1
ATOM 515 C CA . CYS A 1 70 ? 12.375 -2.693 -2.885 1.00 93.25 70 CYS A CA 1
ATOM 516 C C . CYS A 1 70 ? 12.276 -2.436 -4.392 1.00 93.25 70 CYS A C 1
ATOM 518 O O . CYS A 1 70 ? 11.349 -2.920 -5.045 1.00 93.25 70 CYS A O 1
ATOM 520 N N . VAL A 1 71 ? 13.247 -1.699 -4.927 1.00 91.62 71 VAL A N 1
ATOM 521 C CA . VAL A 1 71 ? 13.428 -1.437 -6.359 1.00 91.62 71 VAL A CA 1
ATOM 522 C C . VAL A 1 71 ? 14.783 -1.961 -6.822 1.00 91.62 71 VAL A C 1
ATOM 524 O O . VAL A 1 71 ? 15.681 -2.186 -6.006 1.00 91.62 71 VAL A O 1
ATOM 527 N N . ASP A 1 72 ? 14.913 -2.228 -8.119 1.00 89.56 72 ASP A N 1
ATOM 528 C CA . ASP A 1 72 ? 16.208 -2.586 -8.697 1.00 89.56 72 ASP A CA 1
ATOM 529 C C . ASP A 1 72 ? 17.134 -1.352 -8.672 1.00 89.56 72 ASP A C 1
ATOM 531 O O . ASP A 1 72 ? 16.644 -0.248 -8.931 1.00 89.56 72 ASP A O 1
ATOM 535 N N . PRO A 1 73 ? 18.444 -1.493 -8.393 1.00 89.25 73 PRO A N 1
ATOM 536 C CA . PRO A 1 73 ? 19.376 -0.364 -8.327 1.00 89.25 73 PRO A CA 1
ATOM 537 C C . PRO A 1 73 ? 19.492 0.443 -9.628 1.00 89.25 73 PRO A C 1
ATOM 539 O O . PRO A 1 73 ? 19.967 1.578 -9.623 1.00 89.25 73 PRO A O 1
ATOM 542 N N . CYS A 1 74 ? 19.080 -0.121 -10.767 1.00 88.38 74 CYS A N 1
ATOM 543 C CA . CYS A 1 74 ? 19.024 0.615 -12.029 1.00 88.38 74 CYS A CA 1
ATOM 544 C C . CYS A 1 74 ? 17.871 1.641 -12.078 1.00 88.38 74 CYS A C 1
ATOM 546 O O . CYS A 1 74 ? 17.847 2.497 -12.968 1.00 88.38 74 CYS A O 1
ATOM 548 N N . VAL A 1 75 ? 16.901 1.551 -11.158 1.00 89.31 75 VAL A N 1
ATOM 549 C CA . VAL A 1 75 ? 15.711 2.402 -11.106 1.00 89.31 75 VAL A CA 1
ATOM 550 C C . VAL A 1 75 ? 15.925 3.550 -10.132 1.00 89.31 75 VAL A C 1
ATOM 552 O O . VAL A 1 75 ? 16.198 3.368 -8.951 1.00 89.31 75 VAL A O 1
ATOM 555 N N . THR A 1 76 ? 15.693 4.765 -10.612 1.00 90.19 76 THR A N 1
ATOM 556 C CA . THR A 1 76 ? 15.714 5.984 -9.803 1.00 90.19 76 THR A CA 1
ATOM 557 C C . THR A 1 76 ? 14.369 6.693 -9.879 1.00 90.19 76 THR A C 1
ATOM 559 O O . THR A 1 76 ? 13.623 6.549 -10.845 1.00 90.19 76 THR A O 1
ATOM 562 N N . SER A 1 77 ? 14.028 7.488 -8.866 1.00 89.31 77 SER A N 1
ATOM 563 C CA . SER A 1 77 ? 12.858 8.364 -8.927 1.00 89.31 77 SER A CA 1
ATOM 564 C C . SER A 1 77 ? 13.091 9.657 -8.159 1.00 89.31 77 SER A C 1
ATOM 566 O O . SER A 1 77 ? 13.853 9.701 -7.195 1.00 89.31 77 SER A O 1
ATOM 568 N N . LYS A 1 78 ? 12.415 10.727 -8.583 1.00 88.50 78 LYS A N 1
ATOM 569 C CA . LYS A 1 78 ? 12.492 12.051 -7.944 1.00 88.50 78 LYS A CA 1
ATOM 570 C C . LYS A 1 78 ? 11.588 12.188 -6.718 1.00 88.50 78 LYS A C 1
ATOM 572 O O . LYS A 1 78 ? 11.678 13.187 -6.009 1.00 88.50 78 LYS A O 1
ATOM 577 N N . GLY A 1 79 ? 10.706 11.222 -6.474 1.00 90.75 79 GLY A N 1
ATOM 578 C CA . GLY A 1 79 ? 9.796 11.240 -5.339 1.00 90.75 79 GLY A CA 1
ATOM 579 C C . GLY A 1 79 ? 8.787 10.102 -5.384 1.00 90.75 79 GLY A C 1
ATOM 580 O O . GLY A 1 79 ? 8.842 9.227 -6.241 1.00 90.75 79 GLY A O 1
ATOM 581 N N . HIS A 1 80 ? 7.842 10.138 -4.454 1.00 94.38 80 HIS A N 1
ATOM 582 C CA . HIS A 1 80 ? 6.762 9.166 -4.346 1.00 94.38 80 HIS A CA 1
ATOM 583 C C . HIS A 1 80 ? 5.417 9.882 -4.215 1.00 94.38 80 HIS A C 1
ATOM 585 O O . HIS A 1 80 ? 5.340 11.057 -3.851 1.00 94.38 80 HIS A O 1
ATOM 591 N N . LYS A 1 81 ? 4.340 9.154 -4.495 1.00 95.38 81 LYS A N 1
ATOM 592 C CA . LYS A 1 81 ? 2.963 9.559 -4.222 1.00 95.38 81 LYS A CA 1
ATOM 593 C C . LYS A 1 81 ? 2.211 8.388 -3.607 1.00 95.38 81 LYS A C 1
ATOM 595 O O . LYS A 1 81 ? 2.568 7.228 -3.804 1.00 95.38 81 LYS A O 1
ATOM 600 N N . PHE A 1 82 ? 1.145 8.704 -2.885 1.00 95.31 82 PHE A N 1
ATOM 601 C CA . PHE A 1 82 ? 0.193 7.702 -2.440 1.00 95.31 82 PHE A CA 1
ATOM 602 C C . PHE A 1 82 ? -1.243 8.207 -2.556 1.00 95.31 82 PHE A C 1
ATOM 604 O O . PHE A 1 82 ? -1.502 9.411 -2.494 1.00 95.31 82 PHE A O 1
ATOM 611 N N . LYS A 1 83 ? -2.179 7.271 -2.718 1.00 95.25 83 LYS A N 1
ATOM 612 C CA . LYS A 1 83 ? -3.620 7.505 -2.625 1.00 95.25 83 LYS A CA 1
ATOM 613 C C . LYS A 1 83 ? -4.230 6.532 -1.634 1.00 95.25 83 LYS A C 1
ATOM 615 O O . LYS A 1 83 ? -4.030 5.323 -1.729 1.00 95.25 83 LYS A O 1
ATOM 620 N N . SER A 1 84 ? -5.011 7.083 -0.721 1.00 95.00 84 SER A N 1
ATOM 621 C CA . SER A 1 84 ? -5.706 6.327 0.312 1.00 95.00 84 SER A CA 1
ATOM 622 C C . SER A 1 84 ? -7.177 6.248 -0.057 1.00 95.00 84 SER A C 1
ATOM 624 O O . SER A 1 84 ? -7.805 7.263 -0.356 1.00 95.00 84 SER A O 1
ATOM 626 N N . GLN A 1 85 ? -7.720 5.041 -0.043 1.00 94.69 85 GLN A N 1
ATOM 627 C CA . GLN A 1 85 ? -9.122 4.760 -0.307 1.00 94.69 85 GLN A CA 1
ATOM 628 C C . GLN A 1 85 ? -9.704 4.026 0.887 1.00 94.69 85 GLN A C 1
ATOM 630 O O . GLN A 1 85 ? -9.019 3.215 1.505 1.00 94.69 85 GLN A O 1
ATOM 635 N N . TYR A 1 86 ? -10.962 4.293 1.220 1.00 95.06 86 TYR A N 1
ATOM 636 C CA . TYR A 1 86 ? -11.670 3.481 2.201 1.00 95.06 86 TYR A CA 1
ATOM 637 C C . TYR A 1 86 ? -13.176 3.498 1.985 1.00 95.06 86 TYR A C 1
ATOM 639 O O . TYR A 1 86 ? -13.738 4.536 1.636 1.00 95.06 86 TYR A O 1
ATOM 647 N N . LYS A 1 87 ? -13.820 2.359 2.229 1.00 92.88 87 LYS A N 1
ATOM 648 C CA . LYS A 1 87 ? -15.270 2.160 2.302 1.00 92.88 87 LYS A CA 1
ATOM 649 C C . LYS A 1 87 ? -15.597 1.651 3.691 1.00 92.88 87 LYS A C 1
ATOM 651 O O . LYS A 1 87 ? -14.949 0.726 4.162 1.00 92.88 87 LYS A O 1
ATOM 656 N N . CYS A 1 88 ? -16.610 2.213 4.333 1.00 92.44 88 CYS A N 1
ATOM 657 C CA . CYS A 1 88 ? -17.060 1.737 5.635 1.00 92.44 88 CYS A CA 1
ATOM 658 C C . CYS A 1 88 ? -18.561 1.465 5.602 1.00 92.44 88 CYS A C 1
ATOM 660 O O . CYS A 1 88 ? -19.339 2.309 5.157 1.00 92.44 88 CYS A O 1
ATOM 662 N N . ASN A 1 89 ? -18.957 0.291 6.086 1.00 90.38 89 ASN A N 1
ATOM 663 C CA . ASN A 1 89 ? -20.347 -0.108 6.249 1.00 90.38 89 ASN A CA 1
ATOM 664 C C . ASN A 1 89 ? -20.602 -0.423 7.727 1.00 90.38 89 ASN A C 1
ATOM 666 O O . ASN A 1 89 ? -20.173 -1.456 8.245 1.00 90.38 89 ASN A O 1
ATOM 670 N N . GLY A 1 90 ? -21.261 0.507 8.422 1.00 89.12 90 GLY A N 1
ATOM 671 C CA . GLY A 1 90 ? -21.428 0.440 9.871 1.00 89.12 90 GLY A CA 1
ATOM 672 C C . GLY A 1 90 ? -20.076 0.462 10.586 1.00 89.12 90 GLY A C 1
ATOM 673 O O . GLY A 1 90 ? -19.363 1.461 10.539 1.00 89.12 90 GLY A O 1
ATOM 674 N N . THR A 1 91 ? -19.733 -0.644 11.244 1.00 91.44 91 THR A N 1
ATOM 675 C CA . THR A 1 91 ? -18.515 -0.801 12.055 1.00 91.44 91 THR A CA 1
ATOM 676 C C . THR A 1 91 ? -17.385 -1.534 11.329 1.00 91.44 91 THR A C 1
ATOM 678 O O . THR A 1 91 ? -16.374 -1.845 11.953 1.00 91.44 91 THR A O 1
ATOM 681 N N . VAL A 1 92 ? -17.553 -1.870 10.047 1.00 94.06 92 VAL A N 1
ATOM 682 C CA . VAL A 1 92 ? -16.542 -2.592 9.264 1.00 94.06 92 VAL A CA 1
ATOM 683 C C . VAL A 1 92 ? -16.058 -1.716 8.118 1.00 94.06 92 VAL A C 1
ATOM 685 O O . VAL A 1 92 ? -16.870 -1.204 7.346 1.00 94.06 92 VAL A O 1
ATOM 688 N N . CYS A 1 93 ? -14.741 -1.557 8.003 1.00 94.81 93 CYS A N 1
ATOM 689 C CA . CYS A 1 93 ? -14.110 -0.785 6.938 1.00 94.81 93 CYS A CA 1
ATOM 690 C C . CYS A 1 93 ? -13.188 -1.637 6.068 1.00 94.81 93 CYS A C 1
ATOM 692 O O . CYS A 1 93 ? -12.457 -2.492 6.552 1.00 94.81 93 CYS A O 1
ATOM 694 N N . GLU A 1 94 ? -13.153 -1.324 4.785 1.00 95.44 94 GLU A N 1
ATOM 695 C CA . GLU A 1 94 ? -12.127 -1.768 3.856 1.00 95.44 94 GLU A CA 1
ATOM 696 C C . GLU A 1 94 ? -11.340 -0.541 3.414 1.00 95.44 94 GLU A C 1
ATOM 698 O O . GLU A 1 94 ? -11.921 0.427 2.924 1.00 95.44 94 GLU A O 1
ATOM 703 N N . ALA A 1 95 ? -10.029 -0.562 3.604 1.00 96.75 95 ALA A N 1
ATOM 704 C CA . ALA A 1 95 ? -9.115 0.480 3.178 1.00 96.75 95 ALA A CA 1
ATOM 705 C C . ALA A 1 95 ? -8.077 -0.083 2.209 1.00 96.75 95 ALA A C 1
ATOM 707 O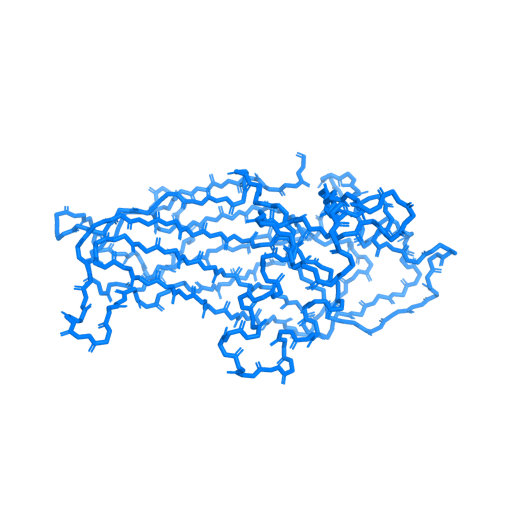 O . ALA A 1 95 ? -7.647 -1.229 2.330 1.00 96.75 95 ALA A O 1
ATOM 708 N N . ALA A 1 96 ? -7.640 0.754 1.278 1.00 96.81 96 ALA A N 1
ATOM 709 C CA . ALA A 1 96 ? -6.539 0.467 0.379 1.00 96.81 96 ALA A CA 1
ATOM 710 C C . ALA A 1 96 ? -5.567 1.647 0.360 1.00 96.81 96 ALA A C 1
ATOM 712 O O . ALA A 1 96 ? -5.981 2.811 0.338 1.00 96.81 96 ALA A O 1
ATOM 713 N N . LEU A 1 97 ? -4.273 1.346 0.357 1.00 97.50 97 LEU A N 1
ATOM 714 C CA . LEU A 1 97 ? -3.210 2.326 0.204 1.00 97.50 97 LEU A CA 1
ATOM 715 C C . LEU A 1 97 ? -2.414 2.009 -1.058 1.00 97.50 97 LEU A C 1
ATOM 717 O O . LEU A 1 97 ? -1.636 1.060 -1.101 1.00 97.50 97 LEU A O 1
ATOM 721 N N . VAL A 1 98 ? -2.603 2.838 -2.078 1.00 96.31 98 VAL A N 1
ATOM 722 C CA . VAL A 1 98 ? -1.881 2.745 -3.346 1.00 96.31 98 VAL A CA 1
ATOM 723 C C . VAL A 1 98 ? -0.654 3.636 -3.255 1.00 96.31 98 VAL A C 1
ATOM 725 O O . VAL A 1 98 ? -0.799 4.844 -3.085 1.00 96.31 98 VAL A O 1
ATOM 728 N N . VAL A 1 99 ? 0.540 3.061 -3.371 1.00 96.19 99 VAL A N 1
ATOM 729 C CA . VAL A 1 99 ? 1.818 3.786 -3.313 1.00 96.19 99 VAL A CA 1
ATOM 730 C C . VAL A 1 99 ? 2.580 3.569 -4.607 1.00 96.19 99 VAL A C 1
ATOM 732 O O . VAL A 1 99 ? 2.588 2.458 -5.132 1.00 96.19 99 VAL A O 1
ATOM 735 N N . TYR A 1 100 ? 3.183 4.631 -5.135 1.00 94.56 100 TYR A N 1
ATOM 736 C CA . TYR A 1 100 ? 3.886 4.583 -6.412 1.00 94.56 100 TYR A CA 1
ATOM 737 C C . TYR A 1 100 ? 4.955 5.673 -6.541 1.00 94.56 100 TYR A C 1
ATOM 739 O O . TYR A 1 100 ? 4.876 6.740 -5.926 1.00 94.56 100 TYR A O 1
ATOM 747 N N . LEU A 1 101 ? 5.941 5.406 -7.392 1.00 94.44 101 LEU A N 1
ATOM 748 C CA . LEU A 1 101 ? 6.959 6.342 -7.853 1.00 94.44 101 LEU A CA 1
ATOM 749 C C . LEU A 1 101 ? 6.497 6.890 -9.215 1.00 94.44 101 LEU A C 1
ATOM 751 O O . LEU A 1 101 ? 6.569 6.160 -10.199 1.00 94.44 101 LEU A O 1
ATOM 755 N N . PRO A 1 102 ? 5.953 8.120 -9.304 1.00 90.94 102 PRO A N 1
ATOM 756 C CA . PRO A 1 102 ? 5.269 8.599 -10.513 1.00 90.94 102 PRO A CA 1
ATOM 757 C C . PRO A 1 102 ? 6.195 8.821 -11.713 1.00 90.94 102 PRO A C 1
ATOM 759 O O . PRO A 1 102 ? 5.735 8.729 -12.848 1.00 90.94 102 PRO A O 1
ATOM 762 N N . ASP A 1 103 ? 7.467 9.108 -11.438 1.00 88.81 103 ASP A N 1
ATOM 763 C CA . ASP A 1 103 ? 8.487 9.481 -12.417 1.00 88.81 103 ASP A CA 1
ATOM 764 C C . ASP A 1 103 ? 9.703 8.549 -12.267 1.00 88.81 103 ASP A C 1
ATOM 766 O O . ASP A 1 103 ? 10.835 9.005 -12.089 1.00 88.81 103 ASP A O 1
ATOM 770 N N . ALA A 1 104 ? 9.460 7.240 -12.188 1.00 88.81 104 ALA A N 1
ATOM 771 C CA . ALA A 1 104 ? 10.522 6.245 -12.130 1.00 88.81 104 ALA A CA 1
ATOM 772 C C . ALA A 1 104 ? 11.243 6.188 -13.481 1.00 88.81 104 ALA A C 1
ATOM 774 O O . ALA A 1 104 ? 10.606 6.108 -14.531 1.00 88.81 104 ALA A O 1
ATOM 775 N N . VAL A 1 105 ? 12.569 6.249 -13.445 1.00 88.50 105 VAL A N 1
ATOM 776 C CA . VAL A 1 105 ? 13.440 6.224 -14.618 1.00 88.50 105 VAL A CA 1
ATOM 777 C C . VAL A 1 105 ? 14.486 5.145 -14.419 1.00 88.50 105 VAL A C 1
ATOM 779 O O . VAL A 1 105 ? 15.097 5.072 -13.353 1.00 88.50 105 VAL A O 1
ATOM 782 N N . GLY A 1 106 ? 14.744 4.359 -15.456 1.00 85.06 106 GLY A N 1
ATOM 783 C CA . GLY A 1 106 ? 15.875 3.439 -15.483 1.00 85.06 106 GLY A CA 1
ATOM 784 C C . GLY A 1 106 ? 16.504 3.367 -16.864 1.00 85.06 106 GLY A C 1
ATOM 785 O O . GLY A 1 106 ? 15.849 3.629 -17.876 1.00 85.06 106 GLY A O 1
ATOM 786 N N . ALA A 1 107 ? 17.792 3.048 -16.887 1.00 81.81 107 ALA A N 1
ATOM 787 C CA . ALA A 1 107 ? 18.601 2.887 -18.089 1.00 81.81 107 ALA A CA 1
ATOM 788 C C . ALA A 1 107 ? 19.373 1.571 -17.983 1.00 81.81 107 ALA A C 1
ATOM 790 O O . ALA A 1 107 ? 19.877 1.253 -16.906 1.00 81.81 107 ALA A O 1
ATOM 791 N N . ASP A 1 108 ? 19.425 0.809 -19.078 1.00 80.88 108 ASP A N 1
ATOM 792 C CA . ASP A 1 108 ? 20.089 -0.502 -19.147 1.00 80.88 108 ASP A CA 1
ATOM 793 C C . ASP A 1 108 ? 19.666 -1.472 -18.023 1.00 80.88 108 ASP A C 1
ATOM 795 O O . ASP A 1 108 ? 20.442 -2.303 -17.546 1.00 80.88 108 ASP A O 1
ATOM 799 N N . CYS A 1 109 ? 18.408 -1.361 -17.591 1.00 79.50 109 CYS A N 1
ATOM 800 C CA . CYS A 1 109 ? 17.839 -2.208 -16.556 1.00 79.50 109 CYS A CA 1
ATOM 801 C C . CYS A 1 109 ? 17.687 -3.655 -17.047 1.00 79.50 109 CYS A C 1
ATOM 803 O O . CYS A 1 109 ? 17.226 -3.870 -18.174 1.00 79.50 109 CYS A O 1
ATOM 805 N N . PRO A 1 110 ? 17.992 -4.669 -16.214 1.00 74.94 110 PRO A N 1
ATOM 806 C CA . PRO A 1 110 ? 17.644 -6.043 -16.547 1.00 74.94 110 PRO A CA 1
ATOM 807 C C . PRO A 1 110 ? 16.122 -6.170 -16.707 1.00 74.94 110 PRO A C 1
ATOM 809 O O . PRO A 1 110 ? 15.366 -5.452 -16.059 1.00 74.94 110 PRO A O 1
ATOM 812 N N . ALA A 1 111 ? 15.646 -7.115 -17.524 1.00 67.31 111 ALA A N 1
ATOM 813 C CA . ALA A 1 111 ? 14.201 -7.338 -17.702 1.00 67.31 111 ALA A CA 1
ATOM 814 C C . ALA A 1 111 ? 13.484 -7.586 -16.360 1.00 67.31 111 ALA A C 1
ATOM 816 O O . ALA A 1 111 ? 12.365 -7.128 -16.150 1.00 67.31 111 ALA A O 1
ATOM 817 N N . ALA A 1 112 ? 14.187 -8.237 -15.428 1.00 65.50 112 ALA A N 1
ATOM 818 C CA . ALA A 1 112 ? 13.721 -8.516 -14.076 1.00 65.50 112 ALA A CA 1
ATOM 819 C C . ALA A 1 112 ? 13.610 -7.273 -13.171 1.00 65.50 112 ALA A C 1
ATOM 821 O O . ALA A 1 112 ? 12.998 -7.373 -12.116 1.00 65.50 112 ALA A O 1
ATOM 822 N N . ALA A 1 113 ? 14.143 -6.106 -13.559 1.00 69.69 113 ALA A N 1
ATOM 823 C CA . ALA A 1 113 ? 14.085 -4.883 -12.746 1.00 69.69 113 ALA A CA 1
ATOM 824 C C . ALA A 1 113 ? 12.651 -4.410 -12.450 1.00 69.69 113 ALA A C 1
ATOM 826 O O . ALA A 1 113 ? 12.420 -3.667 -11.497 1.00 69.69 113 ALA A O 1
ATOM 827 N N . PHE A 1 114 ? 11.693 -4.844 -13.273 1.00 66.12 114 PHE A N 1
ATOM 828 C CA . PHE A 1 114 ? 10.271 -4.525 -13.149 1.00 66.12 114 PHE A CA 1
ATOM 829 C C . PHE A 1 114 ? 9.442 -5.656 -12.537 1.00 66.12 114 PHE A C 1
ATOM 831 O O . PHE A 1 114 ? 8.254 -5.459 -12.282 1.00 66.12 114 PHE A O 1
ATOM 838 N N . GLY A 1 115 ? 10.045 -6.828 -12.332 1.00 67.69 115 GLY A N 1
ATOM 839 C CA . GLY A 1 115 ? 9.397 -8.029 -11.813 1.00 67.69 115 GLY A CA 1
ATOM 840 C C . GLY A 1 115 ? 10.133 -8.588 -10.603 1.00 67.69 115 GLY A C 1
ATOM 841 O O . GLY A 1 115 ? 10.744 -7.856 -9.816 1.00 67.69 115 GLY A O 1
ATOM 842 N N . GLU A 1 116 ? 10.072 -9.902 -10.430 1.00 69.56 116 GLU A N 1
ATOM 843 C CA . GLU A 1 116 ? 10.748 -10.563 -9.320 1.00 69.56 116 GLU A CA 1
ATOM 844 C C . GLU A 1 116 ? 12.265 -10.697 -9.555 1.00 69.56 116 GLU A C 1
ATOM 846 O O . GLU A 1 116 ? 12.740 -11.318 -10.502 1.00 69.56 116 GLU A O 1
ATOM 851 N N . PHE A 1 117 ? 13.058 -10.132 -8.640 1.00 77.56 117 PHE A N 1
ATOM 852 C CA . PHE A 1 117 ? 14.512 -10.326 -8.563 1.00 77.56 117 PHE A CA 1
ATOM 853 C C . PHE A 1 117 ? 14.969 -10.647 -7.122 1.00 77.56 117 PHE A C 1
ATOM 855 O O . PHE A 1 117 ? 14.220 -10.398 -6.175 1.00 77.56 117 PHE A O 1
ATOM 862 N N . PRO A 1 118 ? 16.177 -11.187 -6.882 1.00 83.75 118 PRO A N 1
ATOM 863 C CA . PRO A 1 118 ? 16.602 -11.573 -5.535 1.00 83.75 118 PRO A CA 1
ATOM 864 C C . PRO A 1 118 ? 16.585 -10.413 -4.529 1.00 83.75 118 PRO A C 1
ATOM 866 O O . PRO A 1 118 ? 17.107 -9.335 -4.810 1.00 83.75 118 PRO A O 1
ATOM 869 N N . LYS A 1 119 ? 16.075 -10.657 -3.313 1.00 87.56 119 LYS A N 1
ATOM 870 C CA . LYS A 1 119 ? 16.000 -9.659 -2.225 1.00 87.56 119 LYS A CA 1
ATOM 871 C C . LYS A 1 119 ? 17.342 -8.993 -1.893 1.00 87.56 119 LYS A C 1
ATOM 873 O O . LYS A 1 119 ? 17.378 -7.833 -1.496 1.00 87.56 119 LYS A O 1
ATOM 878 N N . ALA A 1 120 ? 18.450 -9.715 -2.058 1.00 88.69 120 ALA A N 1
ATOM 879 C CA . ALA A 1 120 ? 19.796 -9.192 -1.815 1.00 88.69 120 ALA A CA 1
ATOM 880 C C . ALA A 1 120 ? 20.176 -8.024 -2.744 1.00 88.69 120 ALA A C 1
ATOM 882 O O . ALA A 1 120 ? 21.076 -7.260 -2.410 1.00 88.69 120 ALA A O 1
ATOM 883 N N . ASN A 1 121 ? 19.480 -7.873 -3.871 1.00 87.75 121 ASN A N 1
ATOM 884 C CA . ASN A 1 121 ? 19.722 -6.809 -4.838 1.00 87.75 121 ASN A CA 1
ATOM 885 C C . ASN A 1 121 ? 18.775 -5.615 -4.637 1.00 87.75 121 ASN A C 1
ATOM 887 O O . ASN A 1 121 ? 18.771 -4.714 -5.462 1.00 87.75 121 ASN A O 1
ATOM 891 N N . CYS A 1 122 ? 17.940 -5.608 -3.593 1.00 90.88 122 CYS A N 1
ATOM 892 C CA . CYS A 1 122 ? 17.013 -4.510 -3.337 1.00 90.88 122 CYS A CA 1
ATOM 893 C C . CYS A 1 122 ? 17.750 -3.217 -2.979 1.00 90.88 122 CYS A C 1
ATOM 895 O O . CYS A 1 122 ? 18.471 -3.168 -1.980 1.00 90.88 122 CYS A O 1
ATOM 897 N N . GLU A 1 123 ? 17.452 -2.147 -3.707 1.00 93.00 123 GLU A N 1
ATOM 898 C CA . GLU A 1 123 ? 17.603 -0.787 -3.207 1.00 93.00 123 GLU A CA 1
ATOM 899 C C . GLU A 1 123 ? 16.272 -0.344 -2.591 1.00 93.00 123 GLU A C 1
ATOM 901 O O . GLU A 1 123 ? 15.209 -0.494 -3.194 1.00 93.00 123 GLU A O 1
ATOM 906 N N . TYR A 1 124 ? 16.300 0.137 -1.347 1.00 94.25 124 TYR A N 1
ATOM 907 C CA . TYR A 1 124 ? 15.075 0.453 -0.615 1.00 94.25 124 TYR A CA 1
ATOM 908 C C . TYR A 1 124 ? 14.736 1.937 -0.691 1.00 94.25 124 TYR A C 1
ATOM 910 O O . TYR A 1 124 ? 15.443 2.785 -0.145 1.00 94.25 124 TYR A O 1
ATOM 918 N N . VAL A 1 125 ? 13.579 2.240 -1.273 1.00 94.44 125 VAL A N 1
ATOM 919 C CA . VAL A 1 125 ? 12.964 3.566 -1.211 1.00 94.44 125 VAL A CA 1
ATOM 920 C C . VAL A 1 125 ? 12.043 3.616 0.003 1.00 94.44 125 VAL A C 1
ATOM 922 O O . VAL A 1 125 ? 11.022 2.929 0.060 1.00 94.44 125 VAL A O 1
ATOM 925 N N . THR A 1 126 ? 12.402 4.435 0.994 1.00 95.38 126 THR A N 1
ATOM 926 C CA . THR A 1 126 ? 11.546 4.656 2.168 1.00 95.38 126 THR A CA 1
ATOM 927 C C . THR A 1 126 ? 10.438 5.648 1.839 1.00 95.38 126 THR A C 1
ATOM 929 O O . THR A 1 126 ? 10.696 6.758 1.373 1.00 95.38 126 THR A O 1
ATOM 932 N N . ILE A 1 127 ? 9.200 5.254 2.117 1.00 96.25 127 ILE A N 1
ATOM 933 C CA . ILE A 1 127 ? 7.993 6.035 1.878 1.00 96.25 127 ILE A CA 1
ATOM 934 C C . ILE A 1 127 ? 7.196 6.112 3.177 1.00 96.25 127 ILE A C 1
ATOM 936 O O . ILE A 1 127 ? 6.879 5.094 3.797 1.00 96.25 127 ILE A O 1
ATOM 940 N N . GLU A 1 128 ? 6.849 7.333 3.570 1.00 95.44 128 GLU A N 1
ATOM 941 C CA . GLU A 1 128 ? 5.911 7.602 4.655 1.00 95.44 128 GLU A CA 1
ATOM 942 C C . GLU A 1 128 ? 4.553 7.943 4.048 1.00 95.44 128 GLU A C 1
ATOM 944 O O . GLU A 1 128 ? 4.408 8.879 3.262 1.00 95.44 128 GLU A O 1
ATOM 949 N N . ALA A 1 129 ? 3.550 7.155 4.404 1.00 96.25 129 ALA A N 1
ATOM 950 C CA . ALA A 1 129 ? 2.196 7.276 3.907 1.00 96.25 129 ALA A CA 1
ATOM 951 C C . ALA A 1 129 ? 1.201 7.186 5.065 1.00 96.25 129 ALA A C 1
ATOM 953 O O . ALA A 1 129 ? 1.553 6.953 6.224 1.00 96.25 129 ALA A O 1
ATOM 954 N N . SER A 1 130 ? -0.077 7.385 4.760 1.00 95.62 130 SER A N 1
ATOM 955 C CA . SER A 1 130 ? -1.131 7.168 5.748 1.00 95.62 130 SER A CA 1
ATOM 956 C C . SER A 1 130 ? -2.413 6.679 5.100 1.00 95.62 130 SER A C 1
ATOM 958 O O . SER A 1 130 ? -2.775 7.127 4.014 1.00 95.62 130 SER A O 1
ATOM 960 N N . ALA A 1 131 ? -3.116 5.782 5.778 1.00 92.38 131 ALA A N 1
ATOM 961 C CA . ALA A 1 131 ? -4.495 5.434 5.478 1.00 92.38 131 ALA A CA 1
ATOM 962 C C . ALA A 1 131 ? -5.450 6.161 6.442 1.00 92.38 131 ALA A C 1
ATOM 964 O O . ALA A 1 131 ? -5.066 6.577 7.537 1.00 92.38 131 ALA A O 1
ATOM 965 N N . GLY A 1 132 ? -6.709 6.321 6.035 1.00 84.50 132 GLY A N 1
ATOM 966 C CA . GLY A 1 132 ? -7.719 6.998 6.850 1.00 84.50 132 GLY A CA 1
ATOM 967 C C . GLY A 1 132 ? -7.509 8.521 7.001 1.00 84.50 132 GLY A C 1
ATOM 968 O O . GLY A 1 132 ? -6.858 9.140 6.157 1.00 84.50 132 GLY A O 1
ATOM 969 N N . PRO A 1 133 ? -8.087 9.154 8.041 1.00 88.19 133 PRO A N 1
ATOM 970 C CA . PRO A 1 133 ? -8.861 8.527 9.112 1.00 88.19 133 PRO A CA 1
ATOM 971 C C . PRO A 1 133 ? -10.127 7.855 8.574 1.00 88.19 133 PRO A C 1
ATOM 973 O O . PRO A 1 133 ? -10.770 8.357 7.651 1.00 88.19 133 PRO A O 1
ATOM 976 N N . LEU A 1 134 ? -10.457 6.689 9.125 1.00 90.69 134 LEU A N 1
ATOM 977 C CA . LEU A 1 134 ? -11.619 5.917 8.693 1.00 90.69 134 LEU A CA 1
ATOM 978 C C . LEU A 1 134 ? -12.884 6.487 9.341 1.00 90.69 134 LEU A C 1
ATOM 980 O O . LEU A 1 134 ? -12.964 6.637 10.563 1.00 90.69 134 LEU A O 1
ATOM 984 N N . SER A 1 135 ? -13.867 6.831 8.513 1.00 89.19 135 SER A N 1
ATOM 985 C CA . SER A 1 135 ? -15.110 7.459 8.961 1.00 89.19 135 SER A CA 1
ATOM 986 C C . SER A 1 135 ? -16.292 7.069 8.075 1.00 89.19 135 SER A C 1
ATOM 988 O O . SER A 1 135 ? -16.106 6.640 6.937 1.00 89.19 135 SER A O 1
ATOM 990 N N . THR A 1 136 ? -17.519 7.211 8.580 1.00 82.81 136 THR A N 1
ATOM 991 C CA . THR A 1 136 ? -18.701 7.251 7.705 1.00 82.81 136 THR A CA 1
ATOM 992 C C . THR A 1 136 ? -19.187 8.690 7.584 1.00 82.81 136 THR A C 1
ATOM 994 O O . THR A 1 136 ? -19.059 9.473 8.528 1.00 82.81 136 THR A O 1
ATOM 997 N N . GLN A 1 137 ? -19.801 9.031 6.447 1.00 69.88 137 GLN A N 1
ATOM 998 C CA . GLN A 1 137 ? -20.367 10.368 6.220 1.00 69.88 137 GLN A CA 1
ATOM 999 C C . GLN A 1 137 ? -21.414 10.767 7.275 1.00 69.88 137 GLN A C 1
ATOM 1001 O O . GLN A 1 137 ? -21.593 11.954 7.528 1.00 69.88 137 GLN A O 1
ATOM 1006 N N . ASN A 1 138 ? -22.076 9.792 7.910 1.00 66.94 138 ASN A N 1
ATOM 1007 C CA . ASN A 1 138 ? -23.223 10.036 8.788 1.00 66.94 138 ASN A CA 1
ATOM 1008 C C . ASN A 1 138 ? -22.893 9.946 10.286 1.00 66.94 138 ASN A C 1
ATOM 1010 O O . ASN A 1 138 ? -23.610 10.530 11.093 1.00 66.94 138 ASN A O 1
ATOM 1014 N N . THR A 1 139 ? -21.848 9.209 10.679 1.00 67.44 139 THR A N 1
ATOM 1015 C CA . THR A 1 139 ? -21.535 8.935 12.098 1.00 67.44 139 THR A CA 1
ATOM 1016 C C . THR A 1 139 ? -20.183 9.477 12.555 1.00 67.44 139 THR A C 1
ATOM 1018 O O . THR A 1 139 ? -19.906 9.458 13.751 1.00 67.44 139 THR A O 1
ATOM 1021 N N . GLY A 1 140 ? -19.336 9.957 11.638 1.00 82.94 140 GLY A N 1
ATOM 1022 C CA . GLY A 1 140 ? -17.980 10.394 11.964 1.00 82.94 140 GLY A CA 1
ATOM 1023 C C . GLY A 1 140 ? -17.035 9.218 12.223 1.00 82.94 140 GLY A C 1
ATOM 1024 O O . GLY A 1 140 ? -17.102 8.201 11.526 1.00 82.94 140 GLY A O 1
ATOM 1025 N N . ALA A 1 141 ? -16.126 9.379 13.188 1.00 89.06 141 ALA A N 1
ATOM 1026 C CA . ALA A 1 141 ? -15.126 8.376 13.552 1.00 89.06 141 ALA A CA 1
ATOM 1027 C C . ALA A 1 141 ? -15.766 7.023 13.914 1.00 89.06 141 ALA A C 1
ATOM 1029 O O . ALA A 1 141 ? -16.774 6.963 14.619 1.00 89.06 141 ALA A O 1
ATOM 1030 N N . ILE A 1 142 ? -15.171 5.931 13.433 1.00 88.56 142 ILE A N 1
ATOM 1031 C CA . ILE A 1 142 ? -15.741 4.584 13.561 1.00 88.56 142 ILE A CA 1
ATOM 1032 C C . ILE A 1 142 ? -15.066 3.814 14.690 1.00 88.56 142 ILE A C 1
ATOM 1034 O O . ILE A 1 142 ? -13.843 3.768 14.779 1.00 88.56 142 ILE A O 1
ATOM 1038 N N . THR A 1 143 ? -15.879 3.149 15.512 1.00 93.69 143 THR A N 1
ATOM 1039 C CA . THR A 1 143 ? -15.430 2.041 16.365 1.00 93.69 143 THR A CA 1
ATOM 1040 C C . THR A 1 143 ? -15.767 0.723 15.676 1.00 93.69 143 THR A C 1
ATOM 1042 O O . THR A 1 143 ? -16.910 0.525 15.264 1.00 93.69 143 THR A O 1
ATOM 1045 N N . GLY A 1 144 ? -14.796 -0.180 15.555 1.00 93.94 144 GLY A N 1
ATOM 1046 C CA . GLY A 1 144 ? -14.991 -1.474 14.913 1.00 93.94 144 GLY A CA 1
ATOM 1047 C C . GLY A 1 144 ? -13.710 -2.072 14.345 1.00 93.94 144 GLY A C 1
ATOM 1048 O O . GLY A 1 144 ? -12.633 -1.916 14.919 1.00 93.94 144 GLY A O 1
ATOM 1049 N N . THR A 1 145 ? -13.829 -2.775 13.223 1.00 96.00 145 THR A N 1
ATOM 1050 C CA . THR A 1 145 ? -12.720 -3.488 12.578 1.00 96.00 145 THR A CA 1
ATOM 1051 C C . THR A 1 145 ? -12.589 -3.097 11.116 1.00 96.00 145 THR A C 1
ATOM 1053 O O . THR A 1 145 ? -13.487 -2.503 10.518 1.00 96.00 145 THR A O 1
ATOM 1056 N N . GLY A 1 146 ? -11.455 -3.420 10.510 1.00 95.19 146 GLY A N 1
ATOM 1057 C CA . GLY A 1 146 ? -11.319 -3.264 9.077 1.00 95.19 146 GLY A CA 1
ATOM 1058 C C . GLY A 1 146 ? -10.100 -3.947 8.505 1.00 95.19 146 GLY A C 1
ATOM 1059 O O . GLY A 1 146 ? -9.350 -4.608 9.217 1.00 95.19 146 GLY A O 1
ATOM 1060 N N . THR A 1 147 ? -9.899 -3.759 7.213 1.00 97.19 147 THR A N 1
ATOM 1061 C CA . THR A 1 147 ? -8.700 -4.204 6.512 1.00 97.19 147 THR A CA 1
ATOM 1062 C C . THR A 1 147 ? -7.991 -3.020 5.885 1.00 97.19 147 THR A C 1
ATOM 1064 O O . THR A 1 147 ? -8.635 -2.078 5.435 1.00 97.19 147 THR A O 1
ATOM 1067 N N . LEU A 1 148 ? -6.666 -3.075 5.835 1.00 97.56 148 LEU A N 1
ATOM 1068 C CA . LEU A 1 148 ? -5.843 -2.210 5.001 1.00 97.56 148 LEU A CA 1
ATOM 1069 C C . LEU A 1 148 ? -5.096 -3.083 4.002 1.00 97.56 148 LEU A C 1
ATOM 1071 O O . LEU A 1 148 ? -4.282 -3.912 4.399 1.00 97.56 148 LEU A O 1
ATOM 1075 N N . GLU A 1 149 ? -5.359 -2.886 2.722 1.00 96.69 149 GLU A N 1
ATOM 1076 C CA . GLU A 1 149 ? -4.663 -3.563 1.637 1.00 96.69 149 GLU A CA 1
ATOM 1077 C C . GLU A 1 149 ? -3.640 -2.638 0.970 1.00 96.69 149 GLU A C 1
ATOM 1079 O O . GLU A 1 149 ? -3.920 -1.465 0.720 1.00 96.69 149 GLU A O 1
ATOM 1084 N N . LEU A 1 150 ? -2.467 -3.176 0.637 1.00 96.25 150 LEU A N 1
ATOM 1085 C CA . LEU A 1 150 ? -1.570 -2.576 -0.350 1.00 96.25 150 LEU A CA 1
ATOM 1086 C C . LEU A 1 150 ? -1.728 -3.353 -1.658 1.00 96.25 150 LEU A C 1
ATOM 1088 O O . LEU A 1 150 ? -1.090 -4.398 -1.817 1.00 96.25 150 LEU A O 1
ATOM 1092 N N . PRO A 1 151 ? -2.621 -2.903 -2.556 1.00 92.81 151 PRO A N 1
ATOM 1093 C CA . PRO A 1 151 ? -3.034 -3.699 -3.695 1.00 92.81 151 PRO A CA 1
ATOM 1094 C C . PRO A 1 151 ? -1.866 -3.929 -4.640 1.00 92.81 151 PRO A C 1
ATOM 1096 O O . PRO A 1 151 ? -0.971 -3.094 -4.783 1.00 92.81 151 PRO A O 1
ATOM 1099 N N . PHE A 1 152 ? -1.905 -5.075 -5.299 1.00 87.50 152 PHE A N 1
ATOM 1100 C CA . PHE A 1 152 ? -0.983 -5.381 -6.371 1.00 87.50 152 PHE A CA 1
ATOM 1101 C C . PHE A 1 152 ? -1.477 -4.751 -7.671 1.00 87.50 152 PHE A C 1
ATOM 1103 O O . PHE A 1 152 ? -2.659 -4.865 -7.985 1.00 87.50 152 PHE A O 1
ATOM 1110 N N . LEU A 1 153 ? -0.604 -4.034 -8.379 1.00 88.56 153 LEU A N 1
ATOM 1111 C CA . LEU A 1 153 ? -0.968 -3.188 -9.516 1.00 88.56 153 LEU A CA 1
ATOM 1112 C C . LEU A 1 153 ? 0.104 -3.272 -10.602 1.00 88.56 153 LEU A C 1
ATOM 1114 O O . LEU A 1 153 ? 1.288 -3.390 -10.288 1.00 88.56 153 LEU A O 1
ATOM 1118 N N . THR A 1 154 ? -0.307 -3.140 -11.863 1.00 86.62 154 THR A N 1
ATOM 1119 C CA . THR A 1 154 ? 0.614 -2.889 -12.982 1.00 86.62 154 THR A CA 1
ATOM 1120 C C . THR A 1 154 ? 1.038 -1.419 -13.035 1.00 86.62 154 THR A C 1
ATOM 1122 O O . THR A 1 154 ? 0.440 -0.548 -12.388 1.00 86.62 154 THR A O 1
ATOM 1125 N N . ASN A 1 155 ? 2.044 -1.114 -13.855 1.00 86.12 155 ASN A N 1
ATOM 1126 C CA . ASN A 1 155 ? 2.441 0.263 -14.144 1.00 86.12 155 ASN A CA 1
ATOM 1127 C C . ASN A 1 155 ? 1.285 1.053 -14.787 1.00 86.12 155 ASN A C 1
ATOM 1129 O O . ASN A 1 155 ? 1.043 2.211 -14.438 1.00 86.12 155 ASN A O 1
ATOM 1133 N N . GLU A 1 156 ? 0.516 0.427 -15.682 1.00 87.69 156 GLU A N 1
ATOM 1134 C CA . GLU A 1 156 ? -0.672 1.009 -16.312 1.00 87.69 156 GLU A CA 1
ATOM 1135 C C . GLU A 1 156 ? -1.764 1.337 -15.289 1.00 87.69 156 GLU A C 1
ATOM 1137 O O . GLU A 1 156 ? -2.308 2.444 -15.306 1.00 87.69 156 GLU A O 1
ATOM 1142 N N . ASP A 1 157 ? -2.046 0.421 -14.361 1.00 91.62 157 ASP A N 1
ATOM 1143 C CA . ASP A 1 157 ? -3.014 0.651 -13.285 1.00 91.62 157 ASP A CA 1
ATOM 1144 C C . ASP A 1 157 ? -2.591 1.831 -12.405 1.00 91.62 157 ASP A C 1
ATOM 1146 O O . ASP A 1 157 ? -3.401 2.697 -12.063 1.00 91.62 157 ASP A O 1
ATOM 1150 N N . ALA A 1 158 ? -1.303 1.906 -12.063 1.00 91.19 158 ALA A N 1
ATOM 1151 C CA . ALA A 1 158 ? -0.758 2.992 -11.262 1.00 91.19 158 ALA A CA 1
ATOM 1152 C C . ALA A 1 158 ? -0.845 4.346 -11.989 1.00 91.19 158 ALA A C 1
ATOM 1154 O O . ALA A 1 158 ? -1.209 5.351 -11.367 1.00 91.19 158 ALA A O 1
ATOM 1155 N N . LYS A 1 159 ? -0.590 4.384 -13.307 1.00 90.75 159 LYS A N 1
ATOM 1156 C CA . LYS A 1 159 ? -0.817 5.575 -14.148 1.00 90.75 159 LYS A CA 1
ATOM 1157 C C . LYS A 1 159 ? -2.280 6.000 -14.141 1.00 90.75 159 LYS A C 1
ATOM 1159 O O . LYS A 1 159 ? -2.565 7.183 -13.950 1.00 90.75 159 LYS A O 1
ATOM 1164 N N . GLU A 1 160 ? -3.198 5.055 -14.334 1.00 94.62 160 GLU A N 1
ATOM 1165 C CA . GLU A 1 160 ? -4.638 5.317 -14.369 1.00 94.62 160 GLU A CA 1
ATOM 1166 C C . GLU A 1 160 ? -5.117 5.892 -13.026 1.00 94.62 160 GLU A C 1
ATOM 1168 O O . GLU A 1 160 ? -5.765 6.943 -12.985 1.00 94.62 160 GLU A O 1
ATOM 1173 N N . ILE A 1 161 ? -4.696 5.284 -11.911 1.00 94.38 161 ILE A N 1
ATOM 1174 C CA . ILE A 1 161 ? -4.973 5.776 -10.555 1.00 94.38 161 ILE A CA 1
ATOM 1175 C C . ILE A 1 161 ? -4.377 7.169 -10.338 1.00 94.38 161 ILE A C 1
ATOM 1177 O O . ILE A 1 161 ? -5.036 8.038 -9.759 1.00 94.38 161 ILE A O 1
ATOM 1181 N N . ASN A 1 162 ? -3.143 7.413 -10.783 1.00 92.31 162 ASN A N 1
ATOM 1182 C CA . ASN A 1 162 ? -2.489 8.713 -10.651 1.00 92.31 162 ASN A CA 1
ATOM 1183 C C . ASN A 1 162 ? -3.261 9.811 -11.405 1.00 92.31 162 ASN A C 1
ATOM 1185 O O . ASN A 1 162 ? -3.443 10.903 -10.863 1.00 92.31 162 ASN A O 1
ATOM 1189 N N . ALA A 1 163 ? -3.770 9.500 -12.601 1.00 93.31 163 ALA A N 1
ATOM 1190 C CA . ALA A 1 163 ? -4.473 10.435 -13.478 1.00 93.31 163 ALA A CA 1
ATOM 1191 C C . ALA A 1 163 ? -5.928 10.736 -13.063 1.00 93.31 163 ALA A C 1
ATOM 1193 O O . ALA A 1 163 ? -6.467 11.773 -13.452 1.00 93.31 163 ALA A O 1
ATOM 1194 N N . THR A 1 164 ? -6.574 9.870 -12.275 1.00 93.38 164 THR A N 1
ATOM 1195 C CA . THR A 1 164 ? -7.989 10.028 -11.894 1.00 93.38 164 THR A CA 1
ATOM 1196 C C . THR A 1 164 ? -8.189 10.504 -10.454 1.00 93.38 164 THR A C 1
ATOM 1198 O O . THR A 1 164 ? -7.459 10.124 -9.544 1.00 93.38 164 THR A O 1
ATOM 1201 N N . ASN A 1 165 ? -9.236 11.296 -10.216 1.00 90.44 165 ASN A N 1
ATOM 1202 C CA . ASN A 1 165 ? -9.750 11.594 -8.869 1.00 90.44 165 ASN A CA 1
ATOM 1203 C C . ASN A 1 165 ? -11.108 10.924 -8.606 1.00 90.44 165 ASN A C 1
ATOM 1205 O O . ASN A 1 165 ? -11.734 11.175 -7.579 1.00 90.44 165 ASN A O 1
ATOM 1209 N N . ASN A 1 166 ? -11.583 10.087 -9.535 1.00 94.75 166 ASN A N 1
ATOM 1210 C CA . ASN A 1 166 ? -12.832 9.360 -9.372 1.00 94.75 166 ASN A CA 1
ATOM 1211 C C . ASN A 1 166 ? -12.626 8.199 -8.390 1.00 94.75 166 ASN A C 1
ATOM 1213 O O . ASN A 1 166 ? -11.921 7.235 -8.682 1.00 94.75 166 ASN A O 1
ATOM 1217 N N . TYR A 1 167 ? -13.269 8.315 -7.232 1.00 91.62 167 TYR A N 1
ATOM 1218 C CA . TYR A 1 167 ? -13.216 7.347 -6.144 1.00 91.62 167 TYR A CA 1
ATOM 1219 C C . TYR A 1 167 ? -13.601 5.923 -6.580 1.00 91.62 167 TYR A C 1
ATOM 1221 O O . TYR A 1 167 ? -12.885 4.967 -6.280 1.00 91.62 167 TYR A O 1
ATOM 1229 N N . ASP A 1 168 ? -14.695 5.775 -7.329 1.00 93.69 168 ASP A N 1
ATOM 1230 C CA . ASP A 1 168 ? -15.172 4.464 -7.770 1.00 93.69 168 ASP A CA 1
ATOM 1231 C C . ASP A 1 168 ? -14.244 3.854 -8.817 1.00 93.69 168 ASP A C 1
ATOM 1233 O O . ASP A 1 168 ? -13.983 2.654 -8.768 1.00 93.69 168 ASP A O 1
ATOM 1237 N N . ALA A 1 169 ? -13.685 4.675 -9.712 1.00 94.50 169 ALA A N 1
ATOM 1238 C CA . ALA A 1 169 ? -12.719 4.212 -10.707 1.00 94.50 169 ALA A CA 1
ATOM 1239 C C . ALA A 1 169 ? -11.470 3.606 -10.047 1.00 94.50 169 ALA A C 1
ATOM 1241 O O . ALA A 1 169 ? -11.016 2.542 -10.459 1.00 94.50 169 ALA A O 1
ATOM 1242 N N . VAL A 1 170 ? -10.955 4.220 -8.974 1.00 95.06 170 VAL A N 1
ATOM 1243 C CA . VAL A 1 170 ? -9.807 3.666 -8.235 1.00 95.06 170 VAL A CA 1
ATOM 1244 C C . VAL A 1 170 ? -10.147 2.301 -7.627 1.00 95.06 170 VAL A C 1
ATOM 1246 O O . VAL A 1 170 ? -9.347 1.374 -7.729 1.00 95.06 170 VAL A O 1
ATOM 1249 N N . TRP A 1 171 ? -11.339 2.133 -7.046 1.00 94.75 171 TRP A N 1
ATOM 1250 C CA . TRP A 1 171 ? -11.763 0.833 -6.514 1.00 94.75 171 TRP A CA 1
ATOM 1251 C C . TRP A 1 171 ? -11.954 -0.237 -7.587 1.00 94.75 171 TRP A C 1
ATOM 1253 O O . TRP A 1 171 ? -11.630 -1.394 -7.333 1.00 94.75 171 TRP A O 1
ATOM 1263 N N . GLN A 1 172 ? -12.444 0.129 -8.775 1.00 93.06 172 GLN A N 1
ATOM 1264 C CA . GLN A 1 172 ? -12.523 -0.811 -9.896 1.00 93.06 172 GLN A CA 1
ATOM 1265 C C . GLN A 1 172 ? -11.135 -1.339 -10.263 1.00 93.06 172 GLN A C 1
ATOM 1267 O O . GLN A 1 172 ? -10.986 -2.539 -10.460 1.00 93.06 172 GLN A O 1
ATOM 1272 N N . ILE A 1 173 ? -10.115 -0.473 -10.271 1.00 93.69 173 ILE A N 1
ATOM 1273 C CA . ILE A 1 173 ? -8.726 -0.870 -10.538 1.00 93.69 173 ILE A CA 1
ATOM 1274 C C . ILE A 1 173 ? -8.189 -1.790 -9.433 1.00 93.69 173 ILE A C 1
ATOM 1276 O O . ILE A 1 173 ? -7.636 -2.841 -9.733 1.00 93.69 173 ILE A O 1
ATOM 1280 N N . ILE A 1 174 ? -8.417 -1.459 -8.157 1.00 93.19 174 ILE A N 1
ATOM 1281 C CA . ILE A 1 174 ? -7.996 -2.291 -7.012 1.00 93.19 174 ILE A CA 1
ATOM 1282 C C . ILE A 1 174 ? -8.611 -3.701 -7.070 1.00 93.19 174 ILE A C 1
ATOM 1284 O O . ILE A 1 174 ? -7.965 -4.687 -6.713 1.00 93.19 174 ILE A O 1
ATOM 1288 N N . TYR A 1 175 ? -9.860 -3.814 -7.523 1.00 92.62 175 TYR A N 1
ATOM 1289 C CA . TYR A 1 175 ? -10.571 -5.089 -7.618 1.00 92.62 175 TYR A CA 1
ATOM 1290 C C . TYR A 1 175 ? -10.303 -5.876 -8.908 1.00 92.62 175 TYR A C 1
ATOM 1292 O O . TYR A 1 175 ? -10.808 -6.999 -9.018 1.00 92.62 175 TYR A O 1
ATOM 1300 N N . LYS A 1 176 ? -9.499 -5.344 -9.847 1.00 89.19 176 LYS A N 1
ATOM 1301 C CA . LYS A 1 176 ? -9.086 -6.070 -11.064 1.00 89.19 176 LYS A CA 1
ATOM 1302 C C . LYS A 1 176 ? -8.374 -7.383 -10.738 1.00 89.19 176 LYS A C 1
ATOM 1304 O O . LYS A 1 176 ? -8.543 -8.338 -11.486 1.00 89.19 176 LYS A O 1
ATOM 1309 N N . TYR A 1 177 ? -7.642 -7.442 -9.622 1.00 89.00 177 TYR A N 1
ATOM 1310 C CA . TYR A 1 177 ? -6.858 -8.612 -9.219 1.00 89.00 177 TYR A CA 1
ATOM 1311 C C . TYR A 1 177 ? -7.378 -9.249 -7.919 1.00 89.00 177 TYR A C 1
ATOM 1313 O O . TYR A 1 177 ? -7.970 -8.556 -7.071 1.00 89.00 177 TYR A O 1
ATOM 1321 N N . PRO A 1 178 ? -7.162 -10.567 -7.736 1.00 87.69 178 PRO A N 1
ATOM 1322 C CA . PRO A 1 178 ? -7.460 -11.252 -6.486 1.00 87.69 178 PRO A CA 1
ATOM 1323 C C . PRO A 1 178 ? -6.728 -10.606 -5.309 1.00 87.69 178 PRO A C 1
ATOM 1325 O O . PRO A 1 178 ? -5.601 -10.131 -5.439 1.00 87.69 178 PRO A O 1
ATOM 1328 N N . GLN A 1 179 ? -7.370 -10.599 -4.142 1.00 86.88 179 GLN A N 1
ATOM 1329 C CA . GLN A 1 179 ? -6.720 -10.122 -2.929 1.00 86.88 179 GLN A CA 1
ATOM 1330 C C . GLN A 1 179 ? -5.681 -11.142 -2.454 1.00 86.88 179 GLN A C 1
ATOM 1332 O O . GLN A 1 179 ? -6.000 -12.317 -2.271 1.00 86.88 179 GLN A O 1
ATOM 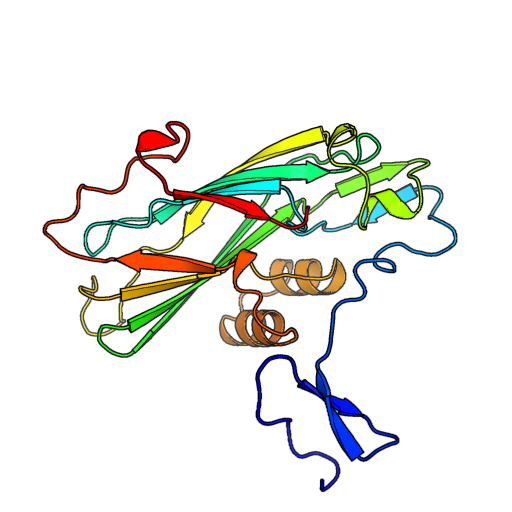1337 N N . ASP A 1 180 ? -4.469 -10.672 -2.183 1.00 88.50 180 ASP A N 1
ATOM 1338 C CA . ASP A 1 180 ? -3.419 -11.459 -1.544 1.00 88.50 180 ASP A CA 1
ATOM 1339 C C . ASP A 1 180 ? -3.399 -11.179 -0.033 1.00 88.50 180 ASP A C 1
ATOM 1341 O O . ASP A 1 180 ? -3.201 -10.043 0.406 1.00 88.50 180 ASP A O 1
ATOM 1345 N N . ALA A 1 181 ? -3.574 -12.220 0.784 1.00 89.06 181 ALA A N 1
ATOM 1346 C CA . ALA A 1 181 ? -3.562 -12.111 2.242 1.00 89.06 181 ALA A CA 1
ATOM 1347 C C . ALA A 1 181 ? -2.220 -11.594 2.803 1.00 89.06 181 ALA A C 1
ATOM 1349 O O . ALA A 1 181 ? -2.202 -10.972 3.872 1.00 89.06 181 ALA A O 1
ATOM 1350 N N . GLY A 1 182 ? -1.108 -11.794 2.086 1.00 91.00 182 GLY A N 1
ATOM 1351 C CA . GLY A 1 182 ? 0.198 -11.224 2.426 1.00 91.00 182 GLY A CA 1
ATOM 1352 C C . GLY A 1 182 ? 0.199 -9.693 2.410 1.00 91.00 182 GLY A C 1
ATOM 1353 O O . GLY A 1 182 ? 0.900 -9.062 3.201 1.00 91.00 182 GLY A O 1
ATOM 1354 N N . ARG A 1 183 ? -0.671 -9.089 1.591 1.00 94.12 183 ARG A N 1
ATOM 1355 C CA . ARG A 1 183 ? -0.800 -7.637 1.386 1.00 94.12 183 ARG A CA 1
ATOM 1356 C C . ARG A 1 183 ? -1.857 -6.967 2.259 1.00 94.12 183 ARG A C 1
ATOM 1358 O O . ARG A 1 183 ? -2.040 -5.753 2.174 1.00 94.12 183 ARG A O 1
ATOM 1365 N N . VAL A 1 184 ? -2.551 -7.739 3.097 1.00 96.62 184 VAL A N 1
ATOM 1366 C CA . VAL A 1 184 ? -3.668 -7.258 3.917 1.00 96.62 184 VAL A CA 1
ATOM 1367 C C . VAL A 1 184 ? -3.281 -7.187 5.389 1.00 96.62 184 VAL A C 1
ATOM 1369 O O . VAL A 1 184 ? -2.823 -8.158 5.992 1.00 96.62 184 VAL A O 1
ATOM 1372 N N . PHE A 1 185 ? -3.527 -6.041 6.009 1.00 97.81 185 PHE A N 1
ATOM 1373 C CA . PHE A 1 185 ? -3.429 -5.814 7.444 1.00 97.81 185 PHE A CA 1
ATOM 1374 C C . PHE A 1 185 ? -4.825 -5.801 8.055 1.00 97.81 185 PHE A C 1
ATOM 1376 O O . PHE A 1 185 ? -5.741 -5.194 7.508 1.00 97.81 185 PHE A O 1
ATOM 1383 N N . GLN A 1 186 ? -4.981 -6.453 9.204 1.00 97.62 186 GLN A N 1
ATOM 1384 C CA . GLN A 1 186 ? -6.205 -6.361 9.994 1.00 97.62 186 GLN A CA 1
ATOM 1385 C C . GLN A 1 186 ? -6.129 -5.121 10.881 1.00 97.62 186 GLN A C 1
ATOM 1387 O O . GLN A 1 186 ? -5.097 -4.871 11.501 1.00 97.62 186 GLN A O 1
ATOM 1392 N N . LEU A 1 187 ? -7.213 -4.356 10.927 1.00 96.94 187 LEU A N 1
ATOM 1393 C CA . LEU A 1 187 ? -7.334 -3.119 11.682 1.00 96.94 187 LEU A CA 1
ATOM 1394 C C . LEU A 1 187 ? -8.328 -3.283 12.831 1.00 96.94 187 LEU A C 1
ATOM 1396 O O . LEU A 1 187 ? -9.420 -3.831 12.662 1.00 96.94 187 LEU A O 1
ATOM 1400 N N . SER A 1 188 ? -7.965 -2.721 13.975 1.00 96.75 188 SER A N 1
ATOM 1401 C CA . SER A 1 188 ? -8.808 -2.526 15.148 1.00 96.75 188 SER A CA 1
ATOM 1402 C C . SER A 1 188 ? -8.932 -1.030 15.418 1.00 96.75 188 SER A C 1
ATOM 1404 O O . SER A 1 188 ? -7.928 -0.338 15.592 1.00 96.75 188 SER A O 1
ATOM 1406 N N . MET A 1 189 ? -10.169 -0.536 15.461 1.00 95.31 189 MET A N 1
ATOM 1407 C CA . MET A 1 189 ? -10.510 0.851 15.776 1.00 95.31 189 MET A CA 1
ATOM 1408 C C . MET A 1 189 ? -11.309 0.860 17.077 1.00 95.31 189 MET A C 1
ATOM 1410 O O . MET A 1 189 ? -12.512 0.597 17.083 1.00 95.31 189 MET A O 1
ATOM 1414 N N . ASN A 1 190 ? -10.646 1.112 18.202 1.00 95.50 190 ASN A N 1
ATOM 1415 C CA . ASN A 1 190 ? -11.259 1.049 19.528 1.00 95.50 190 ASN A CA 1
ATOM 1416 C C . ASN A 1 190 ? -10.728 2.181 20.410 1.00 95.50 190 ASN A C 1
ATOM 1418 O O . ASN A 1 190 ? -9.534 2.453 20.404 1.00 95.50 190 ASN A O 1
ATOM 1422 N N . ALA A 1 191 ? -11.597 2.835 21.183 1.00 94.75 191 ALA A N 1
ATOM 1423 C CA . ALA A 1 191 ? -11.198 3.935 22.066 1.00 94.75 191 ALA A CA 1
ATOM 1424 C C . ALA A 1 191 ? -10.177 3.519 23.146 1.00 94.75 191 ALA A C 1
ATOM 1426 O O . ALA A 1 191 ? -9.442 4.361 23.649 1.00 94.75 191 ALA A O 1
ATOM 1427 N N . ASN A 1 192 ? -10.109 2.225 23.475 1.00 96.50 192 ASN A N 1
ATOM 1428 C CA . ASN A 1 192 ? -9.144 1.667 24.422 1.00 96.50 192 ASN A CA 1
ATOM 1429 C C . ASN A 1 192 ? -7.798 1.292 23.777 1.00 96.50 192 ASN A C 1
ATOM 1431 O O . ASN A 1 192 ? -6.873 0.913 24.495 1.00 96.50 192 ASN A O 1
ATOM 1435 N N . ASN A 1 193 ? -7.671 1.366 22.447 1.00 96.25 193 ASN A N 1
ATOM 1436 C CA . ASN A 1 193 ? -6.377 1.210 21.785 1.00 96.25 193 ASN A CA 1
ATOM 1437 C C . ASN A 1 193 ? -5.457 2.389 22.147 1.00 96.25 193 ASN A C 1
ATOM 1439 O O . ASN A 1 193 ? -5.944 3.474 22.491 1.00 96.25 193 ASN A O 1
ATOM 1443 N N . PRO A 1 194 ? -4.126 2.219 22.054 1.00 93.31 194 PRO A N 1
ATOM 1444 C CA . PRO A 1 194 ? -3.227 3.363 22.088 1.00 93.31 194 PRO A CA 1
ATOM 1445 C C . PRO A 1 194 ? -3.540 4.321 20.922 1.00 93.31 194 PRO A C 1
ATOM 1447 O O . PRO A 1 194 ? -3.958 3.856 19.856 1.00 93.31 194 PRO A O 1
ATOM 1450 N N . PRO A 1 195 ? -3.316 5.638 21.091 1.00 93.88 195 PRO A N 1
ATOM 1451 C CA . PRO A 1 195 ? -3.323 6.567 19.968 1.00 93.88 195 PRO A CA 1
ATOM 1452 C C . PRO A 1 195 ? -2.348 6.101 18.889 1.00 93.88 195 PRO A C 1
ATOM 1454 O O . PRO A 1 195 ? -1.254 5.616 19.210 1.00 93.88 195 PRO A O 1
ATOM 1457 N N . ALA A 1 196 ? -2.723 6.268 17.623 1.00 94.88 196 ALA A N 1
ATOM 1458 C CA . ALA A 1 196 ? -1.821 5.971 16.522 1.00 94.88 196 ALA A CA 1
ATOM 1459 C C . ALA A 1 196 ? -0.515 6.776 16.680 1.00 94.88 196 ALA A C 1
ATOM 1461 O O . ALA A 1 196 ? -0.555 7.971 17.001 1.00 94.88 196 ALA A O 1
ATOM 1462 N N . PRO A 1 197 ? 0.661 6.156 16.471 1.00 95.62 197 PRO A N 1
ATOM 1463 C CA . PRO A 1 197 ? 1.908 6.903 16.475 1.00 95.62 197 PRO A CA 1
ATOM 1464 C C . PRO A 1 197 ? 1.921 7.920 15.314 1.00 95.62 197 PRO A C 1
ATOM 1466 O O . PRO A 1 197 ? 1.168 7.777 14.352 1.00 95.62 197 PRO A O 1
ATOM 1469 N N . PRO A 1 198 ? 2.772 8.958 15.361 1.00 94.81 198 PRO A N 1
ATOM 1470 C CA . PRO A 1 198 ? 2.875 9.918 14.258 1.00 94.81 198 PRO A CA 1
ATOM 1471 C C . PRO A 1 198 ? 3.421 9.284 12.967 1.00 94.81 198 PRO A C 1
ATOM 1473 O O . PRO A 1 198 ? 3.091 9.737 11.874 1.00 94.81 198 PRO A O 1
ATOM 1476 N N . ASP A 1 199 ? 4.243 8.240 13.091 1.00 95.06 199 ASP A N 1
ATOM 1477 C CA . ASP A 1 199 ? 4.797 7.450 11.995 1.00 95.06 199 ASP A CA 1
ATOM 1478 C C . ASP A 1 199 ? 5.030 5.989 12.434 1.00 95.06 199 ASP A C 1
ATOM 1480 O O . ASP A 1 199 ? 4.814 5.630 13.592 1.00 95.06 199 ASP A O 1
ATOM 1484 N N . CYS A 1 200 ? 5.478 5.143 11.503 1.00 95.88 200 CYS A N 1
ATOM 1485 C CA . CYS A 1 200 ? 5.885 3.761 11.774 1.00 95.88 200 CYS A CA 1
ATOM 1486 C C . CYS A 1 200 ? 7.411 3.568 11.696 1.00 95.88 200 CYS A C 1
ATOM 1488 O O . CYS A 1 200 ? 7.879 2.535 11.217 1.00 95.88 200 CYS A O 1
ATOM 1490 N N . LYS A 1 201 ? 8.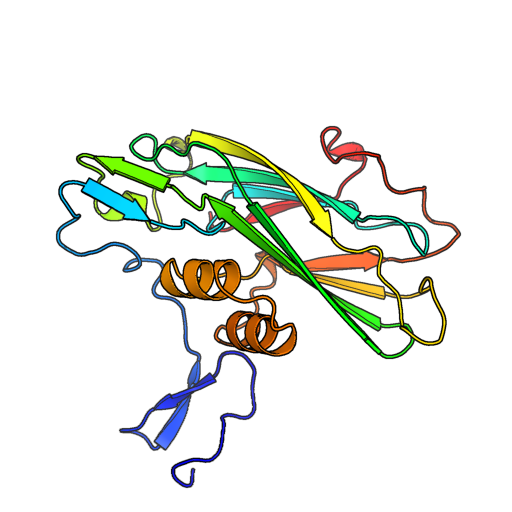212 4.553 12.137 1.00 92.19 201 LYS A N 1
ATOM 1491 C CA . LYS A 1 201 ? 9.675 4.382 12.236 1.00 92.19 201 LYS A CA 1
ATOM 1492 C C . LYS A 1 201 ? 10.065 3.399 13.340 1.00 92.19 201 LYS A C 1
ATOM 1494 O O . LYS A 1 201 ? 11.035 2.661 13.191 1.00 92.19 201 LYS A O 1
ATOM 1499 N N . ASP A 1 202 ? 9.300 3.386 14.429 1.00 89.44 202 ASP A N 1
ATOM 1500 C CA . ASP A 1 202 ? 9.431 2.417 15.514 1.00 89.44 202 ASP A CA 1
ATOM 1501 C C . ASP A 1 202 ? 8.583 1.174 15.212 1.00 89.44 202 ASP A C 1
ATOM 1503 O O . ASP A 1 202 ? 7.360 1.174 15.379 1.00 89.44 202 ASP A O 1
ATOM 1507 N N . ALA A 1 203 ? 9.243 0.102 14.773 1.00 85.00 203 ALA A N 1
ATOM 1508 C CA . ALA A 1 203 ? 8.589 -1.156 14.428 1.00 85.00 203 ALA A CA 1
ATOM 1509 C C . ALA A 1 203 ? 7.855 -1.806 15.615 1.00 85.00 203 ALA A C 1
ATOM 1511 O O . ALA A 1 203 ? 6.957 -2.606 15.388 1.00 85.00 203 ALA A O 1
ATOM 1512 N N . ALA A 1 204 ? 8.168 -1.459 16.871 1.00 90.19 204 ALA A N 1
ATOM 1513 C CA . ALA A 1 204 ? 7.441 -1.991 18.025 1.00 90.19 204 ALA A CA 1
ATOM 1514 C C . ALA A 1 204 ? 6.036 -1.378 18.181 1.00 90.19 204 ALA A C 1
ATOM 1516 O O . ALA A 1 204 ? 5.194 -1.934 18.885 1.00 90.19 204 ALA A O 1
ATOM 1517 N N . LYS A 1 205 ? 5.772 -0.239 17.528 1.00 92.12 205 LYS A N 1
ATOM 1518 C CA . LYS A 1 205 ? 4.477 0.461 17.564 1.00 92.12 205 LYS A CA 1
ATOM 1519 C C . LYS A 1 205 ? 3.583 0.150 16.366 1.00 92.12 205 LYS A C 1
ATOM 1521 O O . LYS A 1 205 ? 2.431 0.577 16.345 1.00 92.12 205 LYS A O 1
ATOM 1526 N N . CYS A 1 206 ? 4.094 -0.587 15.383 1.00 96.56 206 CYS A N 1
ATOM 1527 C CA . CYS A 1 206 ? 3.375 -0.937 14.165 1.00 96.56 206 CYS A CA 1
ATOM 1528 C C . CYS A 1 206 ? 3.475 -2.440 13.887 1.00 96.56 206 CYS A C 1
ATOM 1530 O O . CYS A 1 206 ? 4.378 -3.126 14.346 1.00 96.56 206 CYS A O 1
ATOM 1532 N N . THR A 1 207 ? 2.532 -2.982 13.124 1.00 97.19 207 THR A N 1
ATOM 1533 C CA . THR A 1 207 ? 2.658 -4.340 12.586 1.00 97.19 207 THR A CA 1
ATOM 1534 C C . THR A 1 207 ? 3.418 -4.267 11.274 1.00 97.19 207 THR A C 1
ATOM 1536 O O . THR A 1 207 ? 2.963 -3.584 10.360 1.00 97.19 207 THR A O 1
ATOM 1539 N N . CYS A 1 208 ? 4.543 -4.974 11.182 1.00 96.81 208 CYS A N 1
ATOM 1540 C CA . CYS A 1 208 ? 5.376 -5.032 9.985 1.00 96.81 208 CYS A CA 1
ATOM 1541 C C . CYS A 1 208 ? 5.252 -6.384 9.274 1.00 96.81 208 CYS A C 1
ATOM 1543 O O . CYS A 1 208 ? 5.165 -7.424 9.928 1.00 96.81 208 CYS A O 1
ATOM 1545 N N . LYS A 1 209 ? 5.259 -6.364 7.941 1.00 95.31 209 LYS A N 1
ATOM 1546 C CA . LYS A 1 209 ? 5.257 -7.548 7.077 1.00 95.31 209 LYS A CA 1
ATOM 1547 C C . LYS A 1 209 ? 6.232 -7.366 5.926 1.00 95.31 209 LYS A C 1
ATOM 1549 O O . LYS A 1 209 ? 6.366 -6.261 5.404 1.00 95.31 209 LYS A O 1
ATOM 1554 N N . GLU A 1 210 ? 6.845 -8.462 5.508 1.00 94.00 210 GLU A N 1
ATOM 1555 C CA . GLU A 1 210 ? 7.495 -8.550 4.203 1.00 94.00 210 GLU A CA 1
ATOM 1556 C C . GLU A 1 210 ? 6.460 -8.983 3.163 1.00 94.00 210 GLU A C 1
ATOM 1558 O O . GLU A 1 210 ? 5.615 -9.835 3.439 1.00 94.00 210 GLU A O 1
ATOM 1563 N N . ILE A 1 211 ? 6.495 -8.356 1.992 1.00 91.06 211 ILE A N 1
ATOM 1564 C CA . ILE A 1 211 ? 5.539 -8.568 0.906 1.00 91.06 211 ILE A CA 1
ATOM 1565 C C . ILE A 1 211 ? 6.320 -8.823 -0.380 1.00 91.06 211 ILE A C 1
ATOM 1567 O O . ILE A 1 211 ? 7.193 -8.023 -0.715 1.00 91.06 211 ILE A O 1
ATOM 1571 N N . GLY A 1 212 ? 5.948 -9.871 -1.122 1.00 81.06 212 GLY A N 1
ATOM 1572 C CA . GLY A 1 212 ? 6.464 -10.141 -2.471 1.00 81.06 212 GLY A CA 1
ATOM 1573 C C . GLY A 1 212 ? 7.916 -10.630 -2.519 1.00 81.06 212 GLY A C 1
ATOM 1574 O O . GLY A 1 212 ? 8.646 -10.248 -3.435 1.00 81.06 212 GLY A O 1
ATOM 1575 N N . PHE A 1 213 ? 8.331 -11.411 -1.516 1.00 78.06 213 PHE A N 1
ATOM 1576 C CA . PHE A 1 213 ? 9.592 -12.159 -1.475 1.00 78.06 213 PHE A CA 1
ATOM 1577 C C . PHE A 1 213 ? 9.328 -13.646 -1.250 1.00 78.06 213 PHE A C 1
ATOM 1579 O O . PHE A 1 213 ? 8.290 -13.956 -0.617 1.00 78.06 213 PHE A O 1
#

Organism: NCBI:txid889268